Protein AF-A0A0P7YBJ6-F1 (afdb_monomer)

Secondary structure (DSSP, 8-state):
----------HHHHHHHHHHHHHHHTTT-SHHHHHHHHTTTEEEEEEEEEEEETTEEEEEEEEEEEEE-TTS-EESSHHHHHHHHHHHSEEEE--TT--HHHHHHHHHHSTTSHHHHHHHHHHHTHHHHHTTSHHHHHHHHHHT-TTPEEEEETTTTEEEEEETTTTEEEEEEE---

Nearest PDB structures (foldseek):
  3t0p-assembly1_A  TM=5.882E-01  e=3.390E+00  Agathobacter rectalis ATCC 33656
  3t0p-assembly1_B  TM=6.030E-01  e=2.797E+00  Agathobacter rectalis ATCC 33656
  3c6k-assembly1_B  TM=6.140E-01  e=4.110E+00  Homo sapiens
  4net-assembly1_A  TM=4.793E-01  e=1.569E+00  Acinetobacter baumannii
  3c6k-assembly1_A  TM=6.131E-01  e=8.328E+00  Homo sapiens

Mean predicted aligned error: 8.55 Å

Radius of gyration: 20.86 Å; Cα contacts (8 Å, |Δi|>4): 309; chains: 1; bounding box: 63×35×65 Å

Sequence (177 aa):
MAILRRMSLRPQMLAALAMLALLSACARDREPHLRTMLDDWFHIGDTLHFTSHRRCTAAMFRLSIARPHDGFTVHDTPEEAVQALRDTGVSALRMERYAPHDLTDALLLSGDGFFGKQALHAGALAGPCLDGTPARTAFFAALTRPGATLAYEAENGGVMILDPVAMRLFYVAGDVW

Solvent-accessible surface area (backbone atoms only — not comparable to full-atom values): 9483 Å² total; per-residue (Å²): 137,85,85,83,76,80,79,80,76,55,70,69,59,56,52,52,52,55,54,56,54,60,63,56,48,84,76,60,58,59,63,64,47,52,50,59,60,48,53,76,40,33,43,69,53,58,79,76,43,78,44,74,55,82,71,21,36,32,38,32,27,32,38,72,43,70,50,60,34,94,87,46,71,69,28,72,45,58,68,57,23,53,50,39,27,73,77,68,39,43,30,25,36,40,41,71,86,36,18,34,53,58,50,38,54,50,26,40,73,39,92,88,17,59,66,17,51,49,47,50,52,10,57,64,34,36,50,86,56,27,64,100,41,75,62,38,62,52,50,55,53,40,38,68,28,55,48,16,32,31,31,40,34,58,92,60,43,29,30,35,40,42,26,52,86,80,32,31,37,38,40,21,15,38,66,76,128

pLDDT: mean 86.02, std 15.28, range [37.12, 98.5]

Foldseek 3Di:
DDDDDPPPDDVVNVVVVVVVVVVVVVVPCDVVVVVVVCVVWFQFDDWPDWDDDQFKTKTKTFHPALGIDPPADEDAALAVQVVCCVVPQKGKYAHQFDFQLVSLVRCCVPDVNPLSVLLVVQVVSVCVGCPPHPVVVVVVVRRHDGGWMWMAGRQQSKIWTRDSVRRMIMIMGTRDD

Structure (mmCIF, N/CA/C/O backbone):
data_AF-A0A0P7YBJ6-F1
#
_entry.id   AF-A0A0P7YBJ6-F1
#
loop_
_atom_site.group_PDB
_atom_site.id
_atom_site.type_symbol
_atom_site.label_atom_id
_atom_site.label_alt_id
_atom_site.label_comp_id
_atom_site.label_asym_id
_atom_site.label_entity_id
_atom_site.label_seq_id
_atom_site.pdbx_PDB_ins_code
_atom_site.Cartn_x
_atom_site.Cartn_y
_atom_site.Cartn_z
_atom_site.occupancy
_atom_site.B_iso_or_equiv
_atom_site.auth_seq_id
_atom_site.auth_comp_id
_atom_site.auth_asym_id
_atom_site.auth_atom_id
_atom_site.pdbx_PDB_model_num
ATOM 1 N N . MET A 1 1 ? -40.966 -20.750 45.795 1.00 38.78 1 MET A N 1
ATOM 2 C CA . MET A 1 1 ? -41.257 -21.271 44.439 1.00 38.78 1 MET A CA 1
ATOM 3 C C . MET A 1 1 ? -41.567 -20.091 43.531 1.00 38.78 1 MET A C 1
ATOM 5 O O . MET A 1 1 ? -42.573 -19.432 43.745 1.00 38.78 1 MET A O 1
ATOM 9 N N . ALA A 1 2 ? -40.659 -19.756 42.611 1.00 40.59 2 ALA A N 1
ATOM 10 C CA . ALA A 1 2 ? -40.767 -18.586 41.738 1.00 40.59 2 ALA A CA 1
ATOM 11 C C . ALA A 1 2 ? -41.566 -18.920 40.466 1.00 40.59 2 ALA A C 1
ATOM 13 O O . ALA A 1 2 ? -41.311 -19.927 39.808 1.00 40.59 2 ALA A O 1
ATOM 14 N N . ILE A 1 3 ? -42.543 -18.073 40.142 1.00 45.47 3 ILE A N 1
ATOM 15 C CA . ILE A 1 3 ? -43.443 -18.207 38.993 1.00 45.47 3 ILE A CA 1
ATOM 16 C C . ILE A 1 3 ? -42.710 -17.707 37.739 1.00 45.47 3 ILE A C 1
ATOM 18 O O . ILE A 1 3 ? -42.533 -16.506 37.548 1.00 45.47 3 ILE A O 1
ATOM 22 N N . LEU A 1 4 ? -42.289 -18.629 36.872 1.00 48.59 4 LEU A N 1
ATOM 23 C CA . LEU A 1 4 ? -41.776 -18.323 35.534 1.00 48.59 4 LEU A CA 1
ATOM 24 C C . LEU A 1 4 ? -42.947 -17.943 34.615 1.00 48.59 4 LEU A C 1
ATOM 26 O O . LEU A 1 4 ? -43.651 -18.796 34.072 1.00 48.59 4 LEU A O 1
ATOM 30 N N . ARG A 1 5 ? -43.163 -16.636 34.451 1.00 47.81 5 ARG A N 1
ATOM 31 C CA . ARG A 1 5 ? -44.109 -16.062 33.486 1.00 47.81 5 ARG A CA 1
ATOM 32 C C . ARG A 1 5 ? -43.586 -16.344 32.071 1.00 47.81 5 ARG A C 1
ATOM 34 O O . ARG A 1 5 ? -42.611 -15.740 31.633 1.00 47.81 5 ARG A O 1
ATOM 41 N N . ARG A 1 6 ? -44.223 -17.270 31.347 1.00 55.31 6 ARG A N 1
ATOM 42 C CA . ARG A 1 6 ? -43.957 -17.497 29.919 1.00 55.31 6 ARG A CA 1
ATOM 43 C C . ARG A 1 6 ? -44.422 -16.266 29.135 1.00 55.31 6 ARG A C 1
ATOM 45 O O . ARG A 1 6 ? -45.610 -16.115 28.865 1.00 55.31 6 ARG A O 1
ATOM 52 N N . MET A 1 7 ? -43.497 -15.370 28.793 1.00 56.12 7 MET A N 1
ATOM 53 C CA . MET A 1 7 ? -43.742 -14.323 27.799 1.00 56.12 7 MET A CA 1
ATOM 54 C C . MET A 1 7 ? -43.939 -14.998 26.439 1.00 56.12 7 MET A C 1
ATOM 56 O O . MET A 1 7 ? -42.986 -15.421 25.794 1.00 56.12 7 MET A O 1
ATOM 60 N N . SER A 1 8 ? -45.198 -15.144 26.028 1.00 61.66 8 SER A N 1
ATOM 61 C CA . SER A 1 8 ? -45.563 -15.502 24.659 1.00 61.66 8 SER A CA 1
ATOM 62 C C . SER A 1 8 ? -45.170 -14.337 23.748 1.00 61.66 8 SER A C 1
ATOM 64 O O . SER A 1 8 ? -45.887 -13.340 23.652 1.00 61.66 8 SER A O 1
ATOM 66 N N . LEU A 1 9 ? -43.991 -14.426 23.124 1.00 57.28 9 LEU A N 1
ATOM 67 C CA . LEU A 1 9 ? -43.626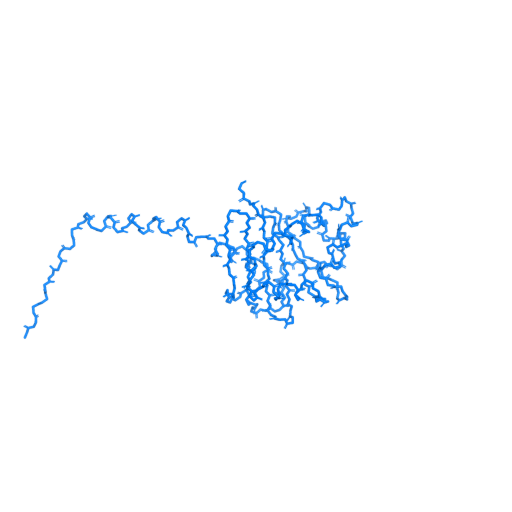 -13.525 22.036 1.00 57.28 9 LEU A CA 1
ATOM 68 C C . LEU A 1 9 ? -44.544 -13.825 20.847 1.00 57.28 9 LEU A C 1
ATOM 70 O O . LEU A 1 9 ? -44.535 -14.928 20.300 1.00 57.28 9 LEU A O 1
ATOM 74 N N . ARG A 1 10 ? -45.351 -12.837 20.454 1.00 64.44 10 ARG A N 1
ATOM 75 C CA . ARG A 1 10 ? -46.200 -12.923 19.263 1.00 64.44 10 ARG A CA 1
ATOM 76 C C . ARG A 1 10 ? -45.321 -13.114 18.014 1.00 64.44 10 ARG A C 1
ATOM 78 O O . ARG A 1 10 ? -44.316 -12.414 17.889 1.00 64.44 10 ARG A O 1
ATOM 85 N N . PRO A 1 11 ? -45.714 -13.964 17.048 1.00 60.56 11 PRO A N 1
ATOM 86 C CA . PRO A 1 11 ? -44.942 -14.214 15.822 1.00 60.56 11 PRO A CA 1
ATOM 87 C C . PRO A 1 11 ? -44.680 -12.938 14.998 1.00 60.56 11 PRO A C 1
ATOM 89 O O . PRO A 1 11 ? -43.670 -12.836 14.309 1.00 60.56 11 PRO A O 1
ATOM 92 N N . GLN A 1 12 ? -45.529 -11.918 15.149 1.00 63.28 12 GLN A N 1
ATOM 93 C CA . GLN A 1 12 ? -45.356 -10.584 14.558 1.00 63.28 12 GLN A CA 1
ATOM 94 C C . GLN A 1 12 ? -44.118 -9.838 15.093 1.00 63.28 12 GLN A C 1
ATOM 96 O O . GLN A 1 12 ? -43.472 -9.105 14.350 1.00 63.28 12 GLN A O 1
ATOM 101 N N . MET A 1 13 ? -43.753 -10.046 16.363 1.00 62.84 13 MET A N 1
ATOM 102 C CA . MET A 1 13 ? -42.569 -9.438 16.985 1.00 62.84 13 MET A CA 1
ATOM 103 C C . MET A 1 13 ? -41.272 -10.112 16.512 1.00 62.84 13 MET A C 1
ATOM 105 O O . MET A 1 13 ? -40.260 -9.442 16.333 1.00 62.84 13 MET A O 1
ATOM 109 N N . LEU A 1 14 ? -41.320 -11.424 16.255 1.00 66.62 14 LEU A N 1
ATOM 110 C CA . LEU A 1 14 ? -40.209 -12.189 15.677 1.00 66.62 14 LEU A CA 1
ATOM 111 C C . LEU A 1 14 ? -39.945 -11.798 14.216 1.00 66.62 14 LEU A C 1
ATOM 113 O O . LEU A 1 14 ? -38.791 -11.619 13.837 1.00 66.62 14 LEU A O 1
ATOM 117 N N . ALA A 1 15 ? -41.000 -11.595 13.420 1.00 70.50 15 ALA A N 1
ATOM 118 C CA . ALA A 1 15 ? -40.871 -11.136 12.036 1.00 70.50 15 ALA A CA 1
ATOM 119 C C . ALA A 1 15 ? -40.267 -9.722 11.944 1.00 70.50 15 ALA A C 1
ATOM 121 O O . ALA A 1 15 ? -39.387 -9.480 11.122 1.00 70.50 15 ALA A O 1
ATOM 122 N N . ALA A 1 16 ? -40.677 -8.806 12.830 1.00 68.25 16 ALA A N 1
ATOM 123 C CA . ALA A 1 16 ? -40.124 -7.454 12.883 1.00 68.25 16 ALA A CA 1
ATOM 124 C C . ALA A 1 16 ? -38.635 -7.439 13.281 1.00 68.25 16 ALA A C 1
ATOM 126 O O . ALA A 1 16 ? -37.847 -6.728 12.661 1.00 68.25 16 ALA A O 1
ATOM 127 N N . LEU A 1 17 ? -38.220 -8.256 14.261 1.00 68.19 17 LEU A N 1
ATOM 128 C CA . LEU A 1 17 ? -36.803 -8.376 14.633 1.00 68.19 17 LEU A CA 1
ATOM 129 C C . LEU A 1 17 ? -35.947 -8.997 13.520 1.00 68.19 17 LEU A C 1
ATOM 131 O O . LEU A 1 17 ? -34.831 -8.536 13.293 1.00 68.19 17 LEU A O 1
ATOM 135 N N . ALA A 1 18 ? -36.462 -10.006 12.812 1.00 68.62 18 ALA A N 1
ATOM 136 C CA . ALA A 1 18 ? -35.761 -10.607 11.677 1.00 68.62 18 ALA A CA 1
ATOM 137 C C . ALA A 1 18 ? -35.552 -9.593 10.537 1.00 68.62 18 ALA A C 1
ATOM 139 O O . ALA A 1 18 ? -34.483 -9.547 9.932 1.00 68.62 18 ALA A O 1
ATOM 140 N N . MET A 1 19 ? -36.540 -8.728 10.291 1.00 64.56 19 MET A N 1
ATOM 141 C CA . MET A 1 19 ? -36.456 -7.691 9.262 1.00 64.56 19 MET A CA 1
ATOM 142 C C . MET A 1 19 ? -35.506 -6.544 9.649 1.00 64.56 19 MET A C 1
ATOM 144 O O . MET A 1 19 ? -3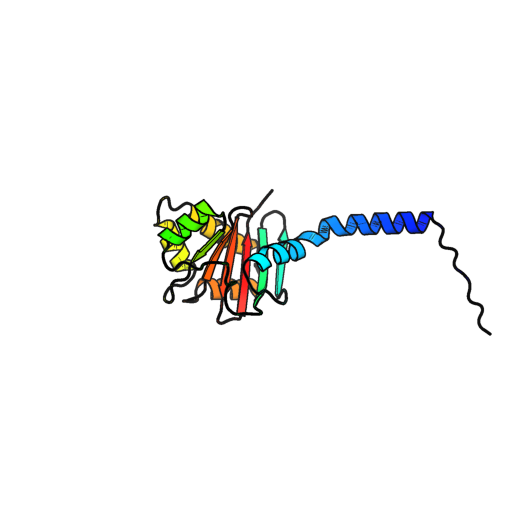4.765 -6.059 8.798 1.00 64.56 19 MET A O 1
ATOM 148 N N . LEU A 1 20 ? -35.449 -6.156 10.932 1.00 60.81 20 LEU A N 1
ATOM 149 C CA . LEU A 1 20 ? -34.444 -5.198 11.420 1.00 60.81 20 LEU A CA 1
ATOM 150 C C . LEU A 1 20 ? -33.016 -5.769 11.401 1.00 60.81 20 LEU A C 1
ATOM 152 O O . LEU A 1 20 ? -32.075 -5.023 11.133 1.00 60.81 20 LEU A O 1
ATOM 156 N N . ALA A 1 21 ? -32.839 -7.071 11.648 1.00 61.34 21 ALA A N 1
ATOM 157 C CA . ALA A 1 21 ? -31.525 -7.709 11.561 1.00 61.34 21 ALA A CA 1
ATOM 158 C C . ALA A 1 21 ? -30.966 -7.665 10.126 1.00 61.34 21 ALA A C 1
ATOM 160 O O . ALA A 1 21 ? -29.793 -7.339 9.939 1.00 61.34 21 ALA A O 1
ATOM 161 N N . LEU A 1 22 ? -31.818 -7.888 9.119 1.00 59.84 22 LEU A N 1
ATOM 162 C CA . LEU A 1 22 ? -31.448 -7.832 7.698 1.00 59.84 22 LEU A CA 1
ATOM 163 C C . LEU A 1 22 ? -31.023 -6.425 7.233 1.00 59.84 22 LEU A C 1
ATOM 165 O O . LEU A 1 22 ? -30.136 -6.306 6.396 1.00 59.84 22 LEU A O 1
ATOM 169 N N . LEU A 1 23 ? -31.586 -5.356 7.808 1.00 55.91 23 LEU A N 1
ATOM 170 C CA . LEU A 1 23 ? -31.219 -3.972 7.460 1.00 55.91 23 LEU A CA 1
ATOM 171 C C . LEU A 1 23 ? -29.855 -3.543 8.027 1.00 55.91 23 LEU A C 1
ATOM 173 O O . LEU A 1 23 ? -29.229 -2.627 7.498 1.00 55.91 23 LEU A O 1
ATOM 177 N N . SER A 1 24 ? -29.378 -4.203 9.086 1.00 51.75 24 SER A N 1
ATOM 178 C CA . SER A 1 24 ? -28.070 -3.910 9.689 1.00 51.75 24 SER A CA 1
ATOM 179 C C . SER A 1 24 ? -26.886 -4.560 8.959 1.00 51.75 24 SER A C 1
ATOM 181 O O . SER A 1 24 ? -25.746 -4.150 9.178 1.00 51.75 24 SER A O 1
ATOM 183 N N . ALA A 1 25 ? -27.146 -5.521 8.064 1.00 52.84 25 ALA A N 1
ATOM 184 C CA . ALA A 1 25 ? -26.120 -6.155 7.236 1.00 52.84 25 ALA A CA 1
ATOM 185 C C . ALA A 1 25 ? -25.601 -5.198 6.148 1.00 52.84 25 ALA A C 1
ATOM 187 O O . ALA A 1 25 ? -24.401 -4.995 6.027 1.00 52.84 25 ALA A O 1
ATOM 188 N N . CYS A 1 26 ? -26.490 -4.466 5.468 1.00 51.66 26 CYS A N 1
ATOM 189 C CA . CYS A 1 26 ? -26.119 -3.626 4.322 1.00 51.66 26 CYS A CA 1
ATOM 190 C C . CYS A 1 26 ? -25.165 -2.450 4.634 1.00 51.66 26 CYS A C 1
ATOM 192 O O . CYS A 1 26 ? -24.659 -1.821 3.708 1.00 51.66 26 CYS A O 1
ATOM 194 N N . ALA A 1 27 ? -24.916 -2.120 5.908 1.00 49.91 27 ALA A N 1
ATOM 195 C CA . ALA A 1 27 ? -23.979 -1.064 6.309 1.00 49.91 27 ALA A CA 1
ATOM 196 C C . ALA A 1 27 ? -22.693 -1.591 6.973 1.00 49.91 27 ALA A C 1
ATOM 198 O O . ALA A 1 27 ? -21.747 -0.824 7.157 1.00 49.91 27 ALA A O 1
ATOM 199 N N . ARG A 1 28 ? -22.648 -2.878 7.345 1.00 48.03 28 ARG A N 1
ATOM 200 C CA . ARG A 1 28 ? -21.550 -3.484 8.118 1.00 48.03 28 ARG A CA 1
ATOM 201 C C . ARG A 1 28 ? -20.479 -4.143 7.242 1.00 48.03 28 ARG A C 1
ATOM 203 O O . ARG A 1 28 ? -19.397 -4.447 7.735 1.00 48.03 28 ARG A O 1
ATOM 210 N N . ASP A 1 29 ? -20.735 -4.271 5.946 1.00 56.66 29 ASP A N 1
ATOM 211 C CA . ASP A 1 29 ? -19.957 -5.125 5.046 1.00 56.66 29 ASP A CA 1
ATOM 212 C C . ASP A 1 29 ? -18.768 -4.441 4.344 1.00 56.66 29 ASP A C 1
ATOM 214 O O . ASP A 1 29 ? -18.299 -4.952 3.340 1.00 56.66 29 ASP A O 1
ATOM 218 N N . ARG A 1 30 ? -18.221 -3.315 4.832 1.00 82.88 30 ARG A N 1
ATOM 219 C CA . ARG A 1 30 ? -17.038 -2.702 4.176 1.00 82.88 30 ARG A CA 1
ATOM 220 C C . ARG A 1 30 ? -15.704 -3.210 4.709 1.00 82.88 30 ARG A C 1
ATOM 222 O O . ARG A 1 30 ? -14.848 -3.610 3.931 1.00 82.88 30 ARG A O 1
ATOM 229 N N . GLU A 1 31 ? -15.526 -3.213 6.028 1.00 92.12 31 GLU A N 1
ATOM 230 C CA . GLU A 1 31 ? -14.292 -3.727 6.633 1.00 92.12 31 GLU A CA 1
ATOM 231 C C . GLU A 1 31 ? -14.183 -5.253 6.506 1.00 92.12 31 GLU A C 1
ATOM 233 O O . GLU A 1 31 ? -13.139 -5.713 6.052 1.00 92.12 31 GLU A O 1
ATOM 238 N N . PRO A 1 32 ? -15.216 -6.058 6.839 1.00 92.50 32 PRO A N 1
ATOM 239 C CA . PRO A 1 32 ? -15.114 -7.511 6.712 1.00 92.50 32 PRO A CA 1
ATOM 240 C C . PRO A 1 32 ? -14.848 -7.951 5.271 1.00 92.50 32 PRO A C 1
ATOM 242 O O . PRO A 1 32 ? -14.012 -8.819 5.054 1.00 92.50 32 PRO A O 1
ATOM 245 N N . HIS A 1 33 ? -15.497 -7.310 4.295 1.00 91.00 33 HIS A N 1
ATOM 246 C CA . HIS A 1 33 ? -15.273 -7.589 2.880 1.00 91.00 33 HIS A CA 1
ATOM 247 C C . HIS A 1 33 ? -13.846 -7.243 2.442 1.00 91.00 33 HIS A C 1
ATOM 249 O O . HIS A 1 33 ? -13.169 -8.092 1.869 1.00 91.00 33 HIS A O 1
ATOM 255 N N . LEU A 1 34 ? -13.354 -6.043 2.790 1.00 93.44 34 LEU A N 1
ATOM 256 C CA . LEU A 1 34 ? -11.972 -5.653 2.504 1.00 93.44 34 LEU A CA 1
ATOM 257 C C . LEU A 1 34 ? -10.975 -6.634 3.129 1.00 93.44 34 LEU A C 1
ATOM 259 O O . LEU A 1 34 ? -9.985 -6.993 2.505 1.00 93.44 34 LEU A O 1
ATOM 263 N N . ARG A 1 35 ? -11.234 -7.084 4.360 1.00 95.94 35 ARG A N 1
ATOM 264 C CA . ARG A 1 35 ? -10.387 -8.074 5.028 1.00 95.94 35 ARG A CA 1
ATOM 265 C C . ARG A 1 35 ? -10.364 -9.394 4.269 1.00 95.94 35 ARG A C 1
ATOM 267 O O . ARG A 1 35 ? -9.280 -9.912 4.055 1.00 95.94 35 ARG A O 1
ATOM 274 N N . THR A 1 36 ? -11.521 -9.912 3.858 1.00 94.62 36 THR A N 1
ATOM 275 C CA . THR A 1 36 ? -11.598 -11.145 3.062 1.00 94.62 36 THR A CA 1
ATOM 276 C C . THR A 1 36 ? -10.815 -11.020 1.761 1.00 94.62 36 THR A C 1
ATOM 278 O O . THR A 1 36 ? -10.035 -11.907 1.458 1.00 94.62 36 THR A O 1
ATOM 281 N N . MET A 1 37 ? -10.963 -9.906 1.043 1.00 93.94 37 MET A N 1
ATOM 282 C CA . MET A 1 37 ? -10.215 -9.650 -0.189 1.00 93.94 37 MET A CA 1
ATOM 283 C C . MET A 1 37 ? -8.698 -9.603 0.058 1.00 93.94 37 MET A C 1
ATOM 285 O O . MET A 1 37 ? -7.925 -10.242 -0.641 1.00 93.94 37 MET A O 1
ATOM 289 N N . LEU A 1 38 ? -8.247 -8.863 1.076 1.00 96.88 38 LEU A N 1
ATOM 290 C CA . LEU A 1 38 ? -6.815 -8.733 1.370 1.00 96.88 38 LEU A CA 1
ATOM 291 C C . LEU A 1 38 ? -6.177 -10.034 1.874 1.00 96.88 38 LEU A C 1
ATOM 293 O O . LEU A 1 38 ? -4.970 -10.215 1.701 1.00 96.88 38 LEU A O 1
ATOM 297 N N . ASP A 1 39 ? -6.965 -10.921 2.483 1.00 96.31 39 ASP A N 1
ATOM 298 C CA . ASP A 1 39 ? -6.513 -12.234 2.949 1.00 96.31 39 ASP A CA 1
ATOM 299 C C . ASP A 1 39 ? -6.171 -13.180 1.788 1.00 96.31 39 ASP A C 1
ATOM 301 O O . ASP A 1 39 ? -5.472 -14.158 2.000 1.00 96.31 39 ASP A O 1
ATOM 305 N N . ASP A 1 40 ? -6.548 -12.882 0.542 1.00 96.06 40 ASP A N 1
ATOM 306 C CA . ASP A 1 40 ? -6.067 -13.665 -0.605 1.00 96.06 40 ASP A CA 1
ATOM 307 C C . ASP A 1 40 ? -4.549 -13.491 -0.819 1.00 96.06 40 ASP A C 1
ATOM 309 O O . ASP A 1 40 ? -3.859 -14.400 -1.295 1.00 96.06 40 ASP A O 1
ATOM 313 N N . TRP A 1 41 ? -3.995 -12.349 -0.398 1.00 97.75 41 TRP A N 1
ATOM 314 C CA . TRP A 1 41 ? -2.623 -11.932 -0.705 1.00 97.75 41 TRP A CA 1
ATOM 315 C C . TRP A 1 41 ? -1.724 -11.755 0.518 1.00 97.75 41 TRP A C 1
ATOM 317 O O . TRP A 1 41 ? -0.499 -11.888 0.409 1.00 97.75 41 TRP A O 1
ATOM 327 N N . PHE A 1 42 ? -2.294 -11.437 1.679 1.00 98.38 42 PHE A N 1
ATOM 328 C CA . PHE A 1 42 ? -1.535 -11.038 2.858 1.00 98.38 42 PHE A CA 1
ATOM 329 C C . PHE A 1 42 ? -2.028 -11.705 4.134 1.00 98.38 42 PHE A C 1
ATOM 331 O O . PHE A 1 42 ? -3.216 -11.760 4.423 1.00 98.38 42 PHE A O 1
ATOM 338 N N . HIS A 1 43 ? -1.071 -12.055 4.989 1.00 97.94 43 HIS A N 1
ATOM 339 C CA . HIS A 1 43 ? -1.335 -12.569 6.324 1.00 97.94 43 HIS A CA 1
ATOM 340 C C . HIS A 1 43 ? -1.746 -11.429 7.279 1.00 97.94 43 HIS A C 1
ATOM 342 O O . HIS A 1 43 ? -0.900 -10.846 7.971 1.00 97.94 43 HIS A O 1
ATOM 348 N N . ILE A 1 44 ? -3.038 -11.085 7.318 1.00 97.31 44 ILE A N 1
ATOM 349 C CA . ILE A 1 44 ? -3.569 -9.994 8.150 1.00 97.31 44 ILE A CA 1
ATOM 350 C C . ILE A 1 44 ? -4.155 -10.488 9.484 1.00 97.31 44 ILE A C 1
ATOM 352 O O . ILE A 1 44 ? -4.812 -11.518 9.584 1.00 97.31 44 ILE A O 1
ATOM 356 N N . GLY A 1 45 ? -3.915 -9.719 10.542 1.00 97.31 45 GLY A N 1
ATOM 357 C CA . GLY A 1 45 ? -4.449 -9.896 11.892 1.00 97.31 45 GLY A CA 1
ATOM 358 C C . GLY A 1 45 ? -5.415 -8.768 12.253 1.00 97.31 45 GLY A C 1
ATOM 359 O O . GLY A 1 45 ? -6.269 -8.390 11.450 1.00 97.31 45 GLY A O 1
ATOM 360 N N . ASP A 1 46 ? -5.295 -8.219 13.461 1.00 97.50 46 ASP A N 1
ATOM 361 C CA . ASP A 1 46 ? -6.206 -7.188 13.975 1.00 97.50 46 ASP A CA 1
ATOM 362 C C . ASP A 1 46 ? -6.296 -5.946 13.077 1.00 97.50 46 ASP A C 1
ATOM 364 O O . ASP A 1 46 ? -5.291 -5.454 12.552 1.00 97.50 46 ASP A O 1
ATOM 368 N N . THR A 1 47 ? -7.498 -5.380 12.970 1.00 97.50 47 THR A N 1
ATOM 369 C CA . THR A 1 47 ? -7.694 -4.034 12.422 1.00 97.50 47 THR A CA 1
ATOM 370 C C . THR A 1 47 ? -7.197 -3.003 13.428 1.00 97.50 47 THR A C 1
ATOM 372 O O . THR A 1 47 ? -7.664 -2.943 14.562 1.00 97.50 47 THR A O 1
ATOM 375 N N . LEU A 1 48 ? -6.249 -2.169 13.009 1.00 97.25 48 LEU A N 1
ATOM 376 C CA . LEU A 1 48 ? -5.715 -1.069 13.812 1.00 97.25 48 LEU A CA 1
ATOM 377 C C . LEU A 1 48 ? -6.391 0.263 13.474 1.00 97.25 48 LEU A C 1
ATOM 379 O O . LEU A 1 48 ? -6.506 1.140 14.328 1.00 97.25 48 LEU A O 1
ATOM 383 N N . HIS A 1 49 ? -6.805 0.425 12.220 1.00 95.62 49 HIS A N 1
ATOM 384 C CA . HIS A 1 49 ? -7.578 1.564 11.749 1.00 95.62 49 HIS A CA 1
ATOM 385 C C . HIS A 1 49 ? -8.423 1.137 10.552 1.00 95.62 49 HIS A C 1
ATOM 387 O O . HIS A 1 49 ? -7.932 0.422 9.681 1.00 95.62 49 HIS A O 1
ATOM 393 N N . PHE A 1 50 ? -9.664 1.605 10.491 1.00 94.19 50 PHE A N 1
ATOM 394 C CA . PHE A 1 50 ? -10.507 1.472 9.315 1.00 94.19 50 PHE A CA 1
ATOM 395 C C . PHE A 1 50 ? -11.388 2.706 9.186 1.00 94.19 50 PHE A C 1
ATOM 397 O O . PHE A 1 50 ? -12.010 3.154 10.152 1.00 94.19 50 PHE A O 1
ATOM 404 N N . THR A 1 51 ? -11.452 3.237 7.976 1.00 91.38 51 THR A N 1
ATOM 405 C CA . THR A 1 51 ? -12.381 4.286 7.596 1.00 91.38 51 THR A CA 1
ATOM 406 C C . THR A 1 51 ? -12.821 4.057 6.160 1.00 91.38 51 THR A C 1
ATOM 408 O O . THR A 1 51 ? -12.040 3.645 5.301 1.00 91.38 51 THR A O 1
ATOM 411 N N . SER A 1 52 ? -14.095 4.305 5.894 1.00 88.31 52 SER A N 1
ATOM 412 C CA . SER A 1 52 ? -14.636 4.213 4.548 1.00 88.31 52 SER A CA 1
ATOM 413 C C . SER A 1 52 ? -15.816 5.153 4.410 1.00 88.31 52 SER A C 1
ATOM 415 O O . SER A 1 52 ? -16.826 5.045 5.113 1.00 88.31 52 SER A O 1
ATOM 417 N N . HIS A 1 53 ? -15.703 6.072 3.467 1.00 83.88 53 HIS A N 1
ATOM 418 C CA . HIS A 1 53 ? -16.769 6.971 3.065 1.00 83.88 53 HIS A CA 1
ATOM 419 C C . HIS A 1 53 ? -16.770 7.097 1.545 1.00 83.88 53 HIS A C 1
ATOM 421 O O . HIS A 1 53 ? -15.940 6.499 0.876 1.00 83.88 53 HIS A O 1
ATOM 427 N N . ARG A 1 54 ? -17.679 7.907 0.988 1.00 77.75 54 ARG A N 1
ATOM 428 C CA . ARG A 1 54 ? -17.867 8.004 -0.471 1.00 77.75 54 ARG A CA 1
ATOM 429 C C . ARG A 1 54 ? -16.537 8.168 -1.215 1.00 77.75 54 ARG A C 1
ATOM 431 O O . ARG A 1 54 ? -16.195 7.338 -2.026 1.00 77.75 54 ARG A O 1
ATOM 438 N N . ARG A 1 55 ? -15.728 9.146 -0.803 1.00 79.25 55 ARG A N 1
ATOM 439 C CA . ARG A 1 55 ? -14.523 9.556 -1.542 1.00 79.25 55 ARG A CA 1
ATOM 440 C C . ARG A 1 55 ? -13.232 8.779 -1.256 1.00 79.25 55 ARG A C 1
ATOM 442 O O . ARG A 1 55 ? -12.236 9.060 -1.913 1.00 79.25 55 ARG A O 1
ATOM 449 N N . CYS A 1 56 ? -13.199 7.913 -0.243 1.00 87.12 56 CYS A N 1
ATOM 450 C CA . CYS A 1 56 ? -12.016 7.100 0.044 1.00 87.12 56 CYS A CA 1
ATOM 451 C C . CYS A 1 56 ? -12.326 5.971 1.026 1.00 87.12 56 CYS A C 1
ATOM 453 O O . CYS A 1 56 ? -13.221 6.067 1.875 1.00 87.12 56 CYS A O 1
ATOM 455 N N . THR A 1 57 ? -11.511 4.929 0.935 1.00 90.94 57 THR A N 1
ATOM 456 C CA . THR A 1 57 ? -11.387 3.880 1.941 1.00 90.94 57 THR A CA 1
ATOM 457 C C . THR A 1 57 ? -9.927 3.790 2.352 1.00 90.94 57 THR A C 1
ATOM 459 O O . THR A 1 57 ? -9.049 3.755 1.493 1.00 90.94 57 THR A O 1
ATOM 462 N N . ALA A 1 58 ? -9.662 3.747 3.656 1.00 93.06 58 ALA A N 1
ATOM 463 C CA . ALA A 1 58 ? -8.332 3.473 4.173 1.00 93.06 58 ALA A CA 1
ATOM 464 C C . ALA A 1 58 ? -8.393 2.505 5.348 1.00 93.06 58 ALA A C 1
ATOM 466 O O . ALA A 1 58 ? -9.251 2.606 6.228 1.00 93.06 58 ALA A O 1
ATOM 467 N N . ALA A 1 59 ? -7.441 1.585 5.376 1.00 95.12 59 ALA A N 1
ATOM 468 C CA . ALA A 1 59 ? -7.318 0.608 6.433 1.00 95.12 59 ALA A CA 1
ATOM 469 C C . ALA A 1 59 ? -5.854 0.403 6.818 1.00 95.12 59 ALA A C 1
ATOM 471 O O . ALA A 1 59 ? -4.942 0.534 6.002 1.00 95.12 59 ALA A O 1
ATOM 472 N N . MET A 1 60 ? -5.644 0.073 8.085 1.00 97.38 60 MET A N 1
ATOM 473 C CA . MET A 1 60 ? -4.364 -0.341 8.632 1.00 97.38 60 MET A CA 1
ATOM 474 C C . MET A 1 60 ? -4.597 -1.598 9.457 1.00 97.38 60 MET A C 1
ATOM 476 O O . MET A 1 60 ? -5.351 -1.576 10.432 1.00 97.38 60 MET A O 1
ATOM 480 N N . PHE A 1 61 ? -3.912 -2.672 9.096 1.00 98.38 61 PHE A N 1
ATOM 481 C CA . PHE A 1 61 ? -3.984 -3.960 9.770 1.00 98.38 61 PHE A CA 1
ATOM 482 C C . PHE A 1 61 ? -2.637 -4.298 10.396 1.00 98.38 61 PHE A C 1
ATOM 484 O O . PHE A 1 61 ? -1.582 -3.930 9.877 1.00 98.38 61 PHE A O 1
ATOM 491 N N . ARG A 1 62 ? -2.664 -5.025 11.511 1.00 98.44 62 ARG A N 1
ATOM 492 C CA . ARG A 1 62 ? -1.490 -5.744 12.005 1.00 98.44 62 ARG A CA 1
ATOM 493 C C . ARG A 1 62 ? -1.236 -6.929 11.078 1.00 98.44 62 ARG A C 1
ATOM 495 O O . ARG A 1 62 ? -2.178 -7.632 10.739 1.00 98.44 62 ARG A O 1
ATOM 502 N N . LEU A 1 63 ? 0.011 -7.184 10.708 1.00 98.50 63 LEU A N 1
ATOM 503 C CA . LEU A 1 63 ? 0.388 -8.419 10.019 1.00 98.50 63 LEU A CA 1
ATOM 504 C C . LEU A 1 63 ? 0.532 -9.558 11.030 1.00 98.50 63 LEU A C 1
ATOM 506 O O . LEU A 1 63 ? 1.106 -9.362 12.103 1.00 98.50 63 LEU A O 1
ATOM 510 N N . SER A 1 64 ? 0.059 -10.751 10.682 1.00 97.94 64 SER A N 1
ATOM 511 C CA . SER A 1 64 ? 0.415 -11.977 11.407 1.00 97.94 64 SER A CA 1
ATOM 512 C C . SER A 1 64 ? 1.745 -12.548 10.905 1.00 97.94 64 SER A C 1
ATOM 514 O O . SER A 1 64 ? 2.505 -13.100 11.699 1.00 97.94 64 SER A O 1
ATOM 516 N N . ILE A 1 65 ? 2.083 -12.332 9.627 1.00 97.56 65 ILE A N 1
ATOM 517 C CA . ILE A 1 65 ? 3.386 -12.668 9.039 1.00 97.56 65 ILE A CA 1
ATOM 518 C C . ILE A 1 65 ? 3.875 -11.498 8.173 1.00 97.56 65 ILE A C 1
ATOM 520 O O . ILE A 1 65 ? 3.122 -10.936 7.385 1.00 97.56 65 ILE A O 1
ATOM 524 N N . ALA A 1 66 ? 5.153 -11.134 8.307 1.00 96.69 66 ALA A N 1
ATOM 525 C CA . ALA A 1 66 ? 5.791 -9.983 7.655 1.00 96.69 66 ALA A CA 1
ATOM 526 C C . ALA A 1 66 ? 6.072 -10.165 6.145 1.00 96.69 66 ALA A C 1
ATOM 528 O O . ALA A 1 66 ? 7.089 -9.690 5.640 1.00 96.69 66 ALA A O 1
ATOM 529 N N . ARG A 1 67 ? 5.233 -10.914 5.426 1.00 96.31 67 ARG A N 1
ATOM 530 C CA . ARG A 1 67 ? 5.411 -11.223 4.002 1.00 96.31 67 ARG A CA 1
ATOM 531 C C . ARG A 1 67 ? 4.066 -11.531 3.336 1.00 96.31 67 ARG A C 1
ATOM 533 O O . ARG A 1 67 ? 3.144 -11.939 4.043 1.00 96.31 67 ARG A O 1
ATOM 540 N N . PRO A 1 68 ? 3.955 -11.372 2.011 1.00 97.31 68 PRO A N 1
ATOM 541 C CA . PRO A 1 68 ? 2.810 -11.876 1.259 1.00 97.31 68 PRO A CA 1
ATOM 542 C C . PRO A 1 68 ? 2.678 -13.401 1.324 1.00 97.31 68 PRO A C 1
ATOM 544 O O . PRO A 1 68 ? 3.628 -14.105 1.689 1.00 97.31 68 PRO A O 1
ATOM 547 N N . HIS A 1 69 ? 1.501 -13.892 0.947 1.00 98.00 69 HIS A N 1
ATOM 548 C CA . HIS A 1 69 ? 1.228 -15.314 0.755 1.00 98.00 69 HIS A CA 1
ATOM 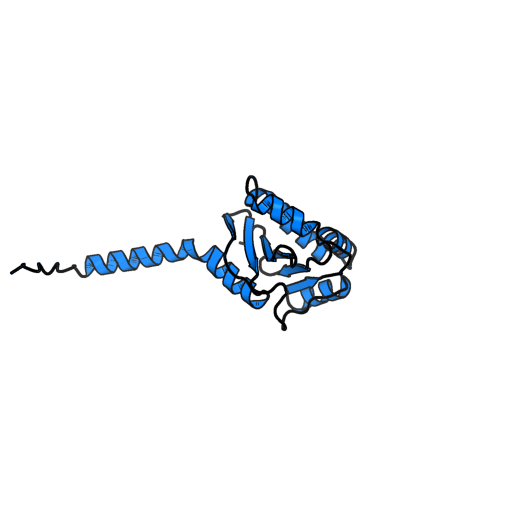549 C C . HIS A 1 69 ? 2.184 -15.927 -0.276 1.00 98.00 69 HIS A C 1
ATOM 551 O O . HIS A 1 69 ? 2.584 -15.261 -1.227 1.00 98.00 69 HIS A O 1
ATOM 557 N N . ASP A 1 70 ? 2.519 -17.213 -0.125 1.00 94.19 70 ASP A N 1
ATOM 558 C CA . ASP A 1 70 ? 3.449 -17.908 -1.037 1.00 94.19 70 ASP A CA 1
ATOM 559 C C . ASP A 1 70 ? 2.962 -17.912 -2.502 1.00 94.19 70 ASP A C 1
ATOM 561 O O . ASP A 1 70 ? 3.773 -17.978 -3.421 1.00 94.19 70 ASP A O 1
ATOM 565 N N . GLY A 1 71 ? 1.646 -17.814 -2.723 1.00 92.44 71 GLY A N 1
ATOM 566 C CA . GLY A 1 71 ? 1.036 -17.713 -4.053 1.00 92.44 71 GLY A CA 1
ATOM 567 C C . GLY A 1 71 ? 1.003 -16.301 -4.647 1.00 92.44 71 GLY A C 1
ATOM 568 O O . GLY A 1 71 ? 0.611 -16.157 -5.801 1.00 92.44 71 GLY A O 1
ATOM 569 N N . PHE A 1 72 ? 1.400 -15.269 -3.893 1.00 96.69 72 PHE A N 1
ATOM 570 C CA . PHE A 1 72 ? 1.425 -13.890 -4.370 1.00 96.69 72 PHE A CA 1
ATOM 571 C C . PHE A 1 72 ? 2.861 -13.440 -4.646 1.00 96.69 72 PHE A C 1
ATOM 573 O O . PHE A 1 72 ? 3.618 -13.078 -3.742 1.00 96.69 72 PHE A O 1
ATOM 580 N N . THR A 1 73 ? 3.246 -13.495 -5.920 1.00 97.31 73 THR A N 1
ATOM 581 C CA . THR A 1 73 ? 4.593 -13.143 -6.370 1.00 97.31 73 THR A CA 1
ATOM 582 C C . THR A 1 73 ? 4.902 -11.670 -6.111 1.00 97.31 73 THR A C 1
ATOM 584 O O . THR A 1 73 ? 4.130 -10.782 -6.465 1.00 97.31 73 THR A O 1
ATOM 587 N N . VAL A 1 74 ? 6.069 -11.420 -5.513 1.00 97.75 74 VAL A N 1
ATOM 588 C CA . VAL A 1 74 ? 6.633 -10.078 -5.352 1.00 97.75 74 VAL A CA 1
ATOM 589 C C . VAL A 1 74 ? 7.759 -9.912 -6.358 1.00 97.75 74 VAL A C 1
ATOM 591 O O . VAL A 1 74 ? 8.764 -10.616 -6.273 1.00 97.75 74 VAL A O 1
ATOM 594 N N . HIS A 1 75 ? 7.580 -8.982 -7.284 1.00 97.19 75 HIS A N 1
ATOM 595 C CA . HIS A 1 75 ? 8.542 -8.662 -8.330 1.00 97.19 75 HIS A CA 1
ATOM 596 C C . HIS A 1 75 ? 9.648 -7.747 -7.803 1.00 97.19 75 HIS A C 1
ATOM 598 O O . HIS A 1 75 ? 9.436 -6.988 -6.851 1.00 97.19 75 HIS A O 1
ATOM 604 N N . ASP A 1 76 ? 10.817 -7.802 -8.436 1.00 96.81 76 ASP A N 1
ATOM 605 C CA . ASP A 1 76 ? 11.974 -6.953 -8.133 1.00 96.81 76 ASP A CA 1
ATOM 606 C C . ASP A 1 76 ? 12.290 -5.944 -9.251 1.00 96.81 76 ASP A C 1
ATOM 608 O O . ASP A 1 76 ? 13.222 -5.148 -9.121 1.00 96.81 76 ASP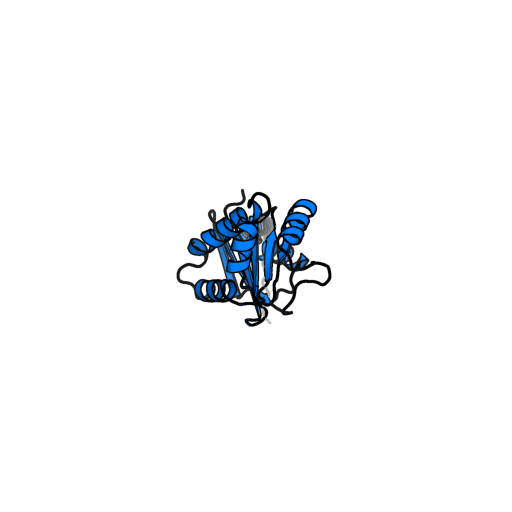 A O 1
ATOM 612 N N . THR A 1 77 ? 11.475 -5.916 -10.311 1.00 95.00 77 THR A N 1
ATOM 613 C CA . THR A 1 77 ? 11.554 -4.925 -11.388 1.00 95.00 77 THR A CA 1
ATOM 614 C C . THR A 1 77 ? 10.192 -4.277 -11.671 1.00 95.00 77 THR A C 1
ATOM 616 O O . THR A 1 77 ? 9.150 -4.941 -11.592 1.00 95.00 77 THR A O 1
ATOM 619 N N . PRO A 1 78 ? 10.163 -2.974 -12.007 1.00 93.81 78 PRO A N 1
ATOM 620 C CA . PRO A 1 78 ? 8.942 -2.295 -12.432 1.00 93.81 78 PRO A CA 1
ATOM 621 C C . PRO A 1 78 ? 8.275 -2.941 -13.652 1.00 93.81 78 PRO A C 1
ATOM 623 O O . PRO A 1 78 ? 7.050 -3.018 -13.706 1.00 93.81 78 PRO A O 1
ATOM 626 N N . GLU A 1 79 ? 9.057 -3.415 -14.621 1.00 93.31 79 GLU A N 1
ATOM 627 C CA . GLU A 1 79 ? 8.563 -4.003 -15.865 1.00 93.31 79 GLU A CA 1
ATOM 628 C C . GLU A 1 79 ? 7.757 -5.277 -15.606 1.00 93.31 79 GLU A C 1
ATOM 630 O O . GLU A 1 79 ? 6.637 -5.410 -16.105 1.00 93.31 79 GLU A O 1
ATOM 635 N N . GLU A 1 80 ? 8.286 -6.186 -14.784 1.00 94.75 80 GLU A N 1
ATOM 636 C CA . GLU A 1 80 ? 7.572 -7.401 -14.396 1.00 94.75 80 GLU A CA 1
ATOM 637 C C . GLU A 1 80 ? 6.333 -7.084 -13.562 1.00 94.75 80 GLU A C 1
ATOM 639 O O . GLU A 1 80 ? 5.275 -7.662 -13.799 1.00 94.75 80 GLU A O 1
ATOM 644 N N . ALA A 1 81 ? 6.428 -6.125 -12.635 1.00 94.06 81 ALA A N 1
ATOM 645 C CA . ALA A 1 81 ? 5.286 -5.716 -11.825 1.00 94.06 81 ALA A CA 1
ATOM 646 C C . ALA A 1 81 ? 4.152 -5.130 -12.685 1.00 94.06 81 ALA A C 1
ATOM 648 O O . ALA A 1 81 ? 2.980 -5.445 -12.458 1.00 94.06 81 ALA A O 1
ATOM 649 N N . VAL A 1 82 ? 4.483 -4.305 -13.685 1.00 92.94 82 VAL A N 1
ATOM 650 C CA . VAL A 1 82 ? 3.516 -3.760 -14.651 1.00 92.94 82 VAL A CA 1
ATOM 651 C C . VAL A 1 82 ? 2.903 -4.873 -15.492 1.00 92.94 82 VAL A C 1
ATOM 653 O O . VAL A 1 82 ? 1.693 -4.858 -15.719 1.00 92.94 82 VAL A O 1
ATOM 656 N N . GLN A 1 83 ? 3.709 -5.827 -15.957 1.00 93.12 83 GLN A N 1
ATOM 657 C CA . GLN A 1 83 ? 3.213 -6.945 -16.753 1.00 93.12 83 GLN A CA 1
ATOM 658 C C . GLN A 1 83 ? 2.261 -7.829 -15.938 1.00 93.12 83 GLN A C 1
ATOM 660 O O . GLN A 1 83 ? 1.141 -8.074 -16.375 1.00 93.12 83 GLN A O 1
ATOM 665 N N . ALA A 1 84 ? 2.648 -8.207 -14.717 1.00 94.19 84 ALA A N 1
ATOM 666 C CA . ALA A 1 84 ? 1.806 -8.988 -13.817 1.00 94.19 84 ALA A CA 1
ATOM 667 C C . ALA A 1 84 ? 0.468 -8.294 -13.539 1.00 94.19 84 ALA A C 1
ATOM 669 O O . ALA A 1 84 ? -0.580 -8.925 -13.635 1.00 94.19 84 ALA A O 1
ATOM 670 N N . LEU A 1 85 ? 0.478 -6.976 -13.300 1.00 91.88 85 LEU A N 1
ATOM 671 C CA . LEU A 1 85 ? -0.755 -6.218 -13.096 1.00 91.88 85 LEU A CA 1
ATOM 672 C C . LEU A 1 85 ? -1.687 -6.279 -14.316 1.00 91.88 85 LEU A C 1
ATOM 674 O O . LEU A 1 85 ? -2.901 -6.364 -14.151 1.00 91.88 85 LEU A O 1
ATOM 678 N N . ARG A 1 86 ? -1.138 -6.223 -15.536 1.00 91.44 86 ARG A N 1
ATOM 679 C CA . ARG A 1 86 ? -1.932 -6.337 -16.772 1.00 91.44 86 ARG A CA 1
ATOM 680 C C . ARG A 1 86 ? -2.530 -7.729 -16.944 1.00 91.44 86 ARG A C 1
ATOM 682 O O . ARG A 1 86 ? -3.643 -7.834 -17.453 1.00 91.44 86 ARG A O 1
ATOM 689 N N . ASP A 1 87 ? -1.804 -8.759 -16.527 1.00 94.38 87 ASP A N 1
ATOM 690 C CA . ASP A 1 87 ? -2.199 -10.151 -16.729 1.00 94.38 87 ASP A CA 1
ATOM 691 C C . ASP A 1 87 ? -3.212 -10.635 -15.686 1.00 94.38 87 ASP A C 1
ATOM 693 O O . ASP A 1 87 ? -4.098 -11.426 -16.011 1.00 94.38 87 ASP A O 1
ATOM 697 N N . THR A 1 88 ? -3.102 -10.169 -14.439 1.00 94.50 88 THR A N 1
ATOM 698 C CA . THR A 1 88 ? -3.876 -10.709 -13.307 1.00 94.50 88 THR A CA 1
ATOM 699 C C . THR A 1 88 ? -4.767 -9.682 -12.611 1.00 94.50 88 THR A C 1
ATOM 701 O O . THR A 1 88 ? -5.617 -10.068 -11.814 1.00 94.50 88 THR A O 1
ATOM 704 N N . GLY A 1 89 ? -4.576 -8.385 -12.866 1.00 92.81 89 GLY A N 1
ATOM 705 C CA . GLY A 1 89 ? -5.254 -7.312 -12.135 1.00 92.81 89 GLY A CA 1
ATOM 706 C C . GLY A 1 89 ? -4.666 -7.014 -10.751 1.00 92.81 89 GLY A C 1
ATOM 707 O O . GLY A 1 89 ? -5.107 -6.065 -10.109 1.00 92.81 89 GLY A O 1
ATOM 708 N N . VAL A 1 90 ? -3.635 -7.742 -10.302 1.00 94.50 90 VAL A N 1
ATOM 709 C CA . VAL A 1 90 ? -2.964 -7.504 -9.016 1.00 94.50 90 VAL A CA 1
ATOM 710 C C . VAL A 1 90 ? -1.456 -7.730 -9.119 1.00 94.50 90 VAL A C 1
ATOM 712 O O . VAL A 1 90 ? -0.987 -8.665 -9.760 1.00 94.50 90 VAL A O 1
ATOM 715 N N . SER A 1 91 ? -0.661 -6.872 -8.484 1.00 95.12 91 SER A N 1
ATOM 716 C CA . SER A 1 91 ? 0.800 -6.974 -8.536 1.00 95.12 91 SER A CA 1
ATOM 717 C C . SER A 1 91 ? 1.461 -6.422 -7.282 1.00 95.12 91 SER A C 1
ATOM 719 O O . SER A 1 91 ? 0.938 -5.502 -6.651 1.00 95.12 91 SER A O 1
ATOM 721 N N . ALA A 1 92 ? 2.622 -6.973 -6.934 1.00 96.56 92 ALA A N 1
ATOM 722 C CA . ALA A 1 92 ? 3.477 -6.505 -5.854 1.00 96.56 92 ALA A CA 1
ATOM 723 C C . ALA A 1 92 ? 4.905 -6.280 -6.356 1.00 96.56 92 ALA A C 1
ATOM 725 O O . ALA A 1 92 ? 5.462 -7.100 -7.080 1.00 96.56 92 ALA A O 1
ATOM 726 N N . LEU A 1 93 ? 5.516 -5.186 -5.915 1.00 96.81 93 LEU A N 1
ATOM 727 C CA . LEU A 1 93 ? 6.882 -4.783 -6.217 1.00 96.81 93 LEU A CA 1
ATOM 728 C C . LEU A 1 93 ? 7.626 -4.508 -4.912 1.00 96.81 93 LEU A C 1
ATOM 730 O O . LEU A 1 93 ? 7.156 -3.770 -4.039 1.00 96.81 93 LEU A O 1
ATOM 734 N N . ARG A 1 94 ? 8.821 -5.078 -4.790 1.00 97.69 94 ARG A N 1
ATOM 735 C CA . ARG A 1 94 ? 9.762 -4.764 -3.719 1.00 97.69 94 ARG A CA 1
ATOM 736 C C . ARG A 1 94 ? 11.178 -4.807 -4.259 1.00 97.69 94 ARG A C 1
ATOM 738 O O . ARG A 1 94 ? 11.648 -5.840 -4.717 1.00 97.69 94 ARG A O 1
ATOM 745 N N . MET A 1 95 ? 11.888 -3.704 -4.076 1.00 96.81 95 MET A N 1
ATOM 746 C CA . MET A 1 95 ? 13.322 -3.629 -4.317 1.00 96.81 95 MET A CA 1
ATOM 747 C C . MET A 1 95 ? 13.990 -3.252 -2.996 1.00 96.81 95 MET A C 1
ATOM 749 O O . MET A 1 95 ? 13.677 -2.213 -2.426 1.00 96.81 95 MET A O 1
ATOM 753 N N . GLU A 1 96 ? 14.904 -4.088 -2.499 1.00 92.50 96 GLU A N 1
ATOM 754 C CA . GLU A 1 96 ? 15.394 -4.052 -1.106 1.00 92.50 96 GLU A CA 1
ATOM 755 C C . GLU A 1 96 ? 15.898 -2.673 -0.637 1.00 92.50 96 GLU A C 1
ATOM 757 O O . GLU A 1 96 ? 15.759 -2.304 0.527 1.00 92.50 96 GLU A O 1
ATOM 762 N N . ARG A 1 97 ? 16.473 -1.883 -1.552 1.00 95.06 97 ARG A N 1
ATOM 763 C CA . ARG A 1 97 ? 17.051 -0.560 -1.253 1.00 95.06 97 ARG A CA 1
ATOM 764 C C . ARG A 1 97 ? 16.113 0.620 -1.509 1.00 95.06 97 ARG A C 1
ATOM 766 O O . ARG A 1 97 ? 16.514 1.748 -1.248 1.00 95.06 97 ARG A O 1
ATOM 773 N N . TYR A 1 98 ? 14.914 0.371 -2.020 1.00 97.25 98 TYR A N 1
ATOM 774 C CA . TYR A 1 98 ? 13.963 1.399 -2.430 1.00 97.25 98 TYR A CA 1
ATOM 775 C C . TYR A 1 98 ? 12.751 1.384 -1.511 1.00 97.25 98 TYR A C 1
ATOM 777 O O . TYR A 1 98 ? 12.316 0.327 -1.042 1.00 97.25 98 TYR A O 1
ATOM 785 N N . ALA A 1 99 ? 12.218 2.566 -1.236 1.00 97.25 99 ALA A N 1
ATOM 786 C CA . ALA A 1 99 ? 10.978 2.722 -0.506 1.00 97.25 99 ALA A CA 1
ATOM 787 C C . ALA A 1 99 ? 9.777 2.775 -1.473 1.00 97.25 99 ALA A C 1
ATOM 789 O O . ALA A 1 99 ? 9.944 3.094 -2.650 1.00 97.25 99 ALA A O 1
ATOM 790 N N . PRO A 1 100 ? 8.544 2.509 -1.004 1.00 95.94 100 PRO A N 1
ATOM 791 C CA . PRO A 1 100 ? 7.353 2.514 -1.856 1.00 95.94 100 PRO A CA 1
ATOM 792 C C . PRO A 1 100 ? 7.128 3.793 -2.680 1.00 95.94 100 PRO A C 1
ATOM 794 O O . PRO A 1 100 ? 6.598 3.714 -3.788 1.00 95.94 100 PRO A O 1
ATOM 797 N N . HIS A 1 101 ? 7.536 4.966 -2.183 1.00 94.06 101 HIS A N 1
ATOM 798 C CA . HIS A 1 101 ? 7.478 6.194 -2.984 1.00 94.06 101 HIS A CA 1
ATOM 799 C C . HIS A 1 101 ? 8.477 6.178 -4.156 1.00 94.06 101 HIS A C 1
ATOM 801 O O . HIS A 1 101 ? 8.073 6.483 -5.274 1.00 94.06 101 HIS A O 1
ATOM 807 N N . ASP A 1 102 ? 9.714 5.710 -3.950 1.00 96.00 102 ASP A N 1
ATOM 808 C CA . ASP A 1 102 ? 10.693 5.536 -5.036 1.00 96.00 102 ASP A CA 1
ATOM 809 C C . ASP A 1 102 ? 10.198 4.520 -6.081 1.00 96.00 102 ASP A C 1
ATOM 811 O O . ASP A 1 102 ? 10.392 4.691 -7.284 1.00 96.00 102 ASP A O 1
ATOM 815 N N . LEU A 1 103 ? 9.533 3.451 -5.625 1.00 94.94 103 LEU A N 1
ATOM 816 C CA . LEU A 1 103 ? 8.937 2.440 -6.504 1.00 94.94 103 LEU A CA 1
ATOM 817 C C . LEU A 1 103 ? 7.801 3.032 -7.343 1.00 94.94 103 LEU A C 1
ATOM 819 O O . LEU A 1 103 ? 7.692 2.733 -8.529 1.00 94.94 103 LEU A O 1
ATOM 823 N N . THR A 1 104 ? 6.978 3.899 -6.751 1.00 93.31 104 THR A N 1
ATOM 824 C CA . THR A 1 104 ? 5.922 4.617 -7.482 1.00 93.31 104 THR A CA 1
ATOM 825 C C . THR A 1 104 ? 6.524 5.495 -8.581 1.00 93.31 104 THR A C 1
ATOM 827 O O . THR A 1 104 ? 6.032 5.477 -9.710 1.00 93.31 104 THR A O 1
ATOM 830 N N . ASP A 1 105 ? 7.626 6.191 -8.289 1.00 92.81 105 ASP A N 1
ATOM 831 C CA . ASP A 1 105 ? 8.357 6.997 -9.272 1.00 92.81 105 ASP A CA 1
ATOM 832 C C . ASP A 1 105 ? 8.941 6.135 -10.402 1.00 92.81 105 ASP A C 1
ATOM 834 O O . ASP A 1 105 ? 8.798 6.469 -11.579 1.00 92.81 105 ASP A O 1
ATOM 838 N N . ALA A 1 106 ? 9.523 4.978 -10.080 1.00 92.88 106 ALA A N 1
ATOM 839 C CA . ALA A 1 106 ? 10.005 4.036 -11.090 1.00 92.88 106 ALA A CA 1
ATOM 840 C C . ALA A 1 106 ? 8.868 3.535 -12.003 1.00 92.88 106 ALA A C 1
ATOM 842 O O . ALA A 1 106 ? 9.024 3.468 -13.224 1.00 92.88 106 ALA A O 1
ATOM 843 N N . LEU A 1 107 ? 7.693 3.249 -11.435 1.00 92.12 107 LEU A N 1
ATOM 844 C CA . LEU A 1 107 ? 6.508 2.812 -12.181 1.00 92.12 107 LEU A CA 1
ATOM 845 C C . LEU A 1 107 ? 5.897 3.922 -13.045 1.00 92.12 107 LEU A C 1
ATOM 847 O O . LEU A 1 107 ? 5.296 3.624 -14.076 1.00 92.12 107 LEU A O 1
ATOM 851 N N . LEU A 1 108 ? 6.051 5.194 -12.666 1.00 91.44 108 LEU A N 1
ATOM 852 C CA . LEU A 1 108 ? 5.665 6.337 -13.504 1.00 91.44 108 LEU A CA 1
ATOM 853 C C . LEU A 1 108 ? 6.534 6.448 -14.761 1.00 91.44 108 LEU A C 1
ATOM 855 O O . LEU A 1 108 ? 6.044 6.879 -15.805 1.00 91.44 108 LEU A O 1
ATOM 859 N N . LEU A 1 109 ? 7.805 6.059 -14.659 1.00 90.25 109 LEU A N 1
ATOM 860 C CA . LEU A 1 109 ? 8.774 6.086 -15.757 1.00 90.25 109 LEU A CA 1
ATOM 861 C C . LEU A 1 109 ? 8.760 4.809 -16.611 1.00 90.25 109 LEU A C 1
ATOM 863 O O . LEU A 1 109 ? 9.414 4.761 -17.651 1.00 90.25 109 LEU A O 1
ATOM 867 N N . SER A 1 110 ? 8.017 3.787 -16.187 1.00 86.00 110 SER A N 1
ATOM 868 C CA . SER A 1 110 ? 7.951 2.483 -16.849 1.00 86.00 110 SER A CA 1
ATOM 869 C C . SER A 1 110 ? 6.760 2.395 -17.805 1.00 86.00 110 SER A C 1
ATOM 871 O O . SER A 1 110 ? 5.629 2.733 -17.448 1.00 86.00 110 SER A O 1
ATOM 873 N N . GLY A 1 111 ? 6.987 1.895 -19.023 1.00 80.88 111 GLY A N 1
ATOM 874 C CA . GLY A 1 111 ? 5.933 1.720 -20.028 1.00 80.88 111 GLY A CA 1
ATOM 875 C C . GLY A 1 111 ? 5.194 3.025 -20.361 1.00 80.88 111 GLY A C 1
ATOM 876 O O . GLY A 1 111 ? 5.803 4.002 -20.786 1.00 80.88 111 GLY A O 1
ATOM 877 N N . ASP A 1 112 ? 3.870 3.038 -20.183 1.00 85.56 112 ASP A N 1
A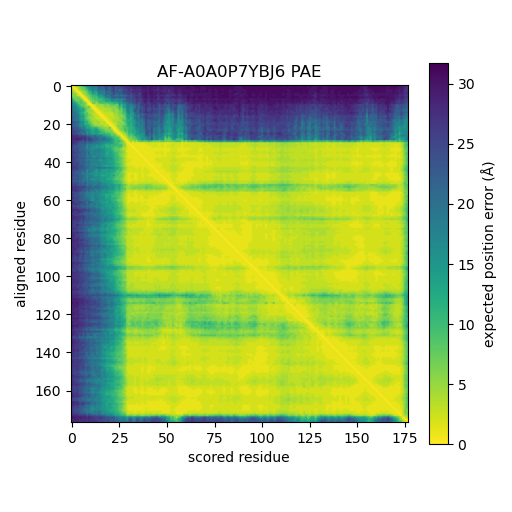TOM 878 C CA . ASP A 1 112 ? 2.999 4.216 -20.362 1.00 85.56 112 ASP A CA 1
ATOM 879 C C . ASP A 1 112 ? 2.783 5.027 -19.059 1.00 85.56 112 ASP A C 1
ATOM 881 O O . ASP A 1 112 ? 1.999 5.992 -19.019 1.00 85.56 112 ASP A O 1
ATOM 885 N N . GLY A 1 113 ? 3.434 4.609 -17.968 1.00 85.56 113 GLY A N 1
ATOM 886 C CA . GLY A 1 113 ? 3.304 5.181 -16.631 1.00 85.56 113 GLY A CA 1
ATOM 887 C C . GLY A 1 113 ? 1.897 5.079 -16.035 1.00 85.56 113 GLY A C 1
ATOM 888 O O . GLY A 1 113 ? 1.614 5.737 -15.034 1.00 85.56 113 GLY A O 1
ATOM 889 N N . PHE A 1 114 ? 0.971 4.330 -16.652 1.00 81.00 114 PHE A N 1
ATOM 890 C CA . PHE A 1 114 ? -0.417 4.227 -16.194 1.00 81.00 114 PHE A CA 1
ATOM 891 C C . PHE A 1 114 ? -0.481 3.708 -14.761 1.00 81.00 114 PHE A C 1
ATOM 893 O O . PHE A 1 114 ? -1.124 4.323 -13.913 1.00 81.00 114 PHE A O 1
ATOM 900 N N . PHE A 1 115 ? 0.260 2.642 -14.469 1.00 77.88 115 PHE A N 1
ATOM 901 C CA . PHE A 1 115 ? 0.260 2.043 -13.144 1.00 77.88 115 PHE A CA 1
ATOM 902 C C . PHE A 1 115 ? 0.803 3.000 -12.067 1.00 77.88 115 PHE A C 1
ATOM 904 O O . PHE A 1 115 ? 0.139 3.217 -11.054 1.00 77.88 115 PHE A O 1
ATOM 911 N N . GLY A 1 116 ? 1.937 3.664 -12.315 1.00 85.44 116 GLY A N 1
ATOM 912 C CA . GLY A 1 116 ? 2.464 4.675 -11.394 1.00 85.44 116 GLY A CA 1
ATOM 913 C C . GLY A 1 116 ? 1.467 5.810 -11.121 1.00 85.44 116 GLY A C 1
ATOM 914 O O . GLY A 1 116 ? 1.303 6.225 -9.975 1.00 85.44 116 GLY A O 1
ATOM 915 N N . LYS A 1 117 ? 0.723 6.267 -12.144 1.00 87.62 117 LYS A N 1
ATOM 916 C CA . LYS A 1 117 ? -0.328 7.292 -11.982 1.00 87.62 117 LYS A CA 1
ATOM 917 C C . LYS A 1 117 ? -1.472 6.798 -11.099 1.00 87.62 117 LYS A C 1
ATOM 919 O O . LYS A 1 117 ? -1.936 7.548 -10.244 1.00 87.62 117 LYS A O 1
ATOM 924 N N . GLN A 1 118 ? -1.904 5.551 -11.280 1.00 80.50 118 GLN A N 1
ATOM 925 C CA . GLN A 1 118 ? -2.957 4.945 -10.464 1.00 80.50 118 GLN A CA 1
ATOM 926 C C . GLN A 1 118 ? -2.523 4.793 -9.003 1.00 80.50 118 GLN A C 1
ATOM 928 O O . GLN A 1 118 ? -3.268 5.176 -8.100 1.00 80.50 118 GLN A O 1
ATOM 933 N N . ALA A 1 119 ? -1.301 4.305 -8.771 1.00 80.06 119 ALA A N 1
ATOM 934 C CA . ALA A 1 119 ? -0.749 4.167 -7.431 1.00 80.06 119 ALA A CA 1
ATOM 935 C C . ALA A 1 119 ? -0.616 5.531 -6.730 1.00 80.06 119 ALA A C 1
ATOM 937 O O . ALA A 1 119 ? -1.035 5.696 -5.583 1.00 80.06 119 ALA A O 1
ATOM 938 N N . LEU A 1 120 ? -0.117 6.543 -7.448 1.00 85.94 120 LEU A N 1
ATOM 939 C CA . LEU A 1 120 ? -0.023 7.910 -6.943 1.00 85.94 120 LEU A CA 1
ATOM 940 C C . LEU A 1 120 ? -1.403 8.498 -6.621 1.00 85.94 120 LEU A C 1
ATOM 942 O O . LEU A 1 120 ? -1.578 9.116 -5.572 1.00 85.94 120 LEU A O 1
ATOM 946 N N . HIS A 1 121 ? -2.389 8.290 -7.497 1.00 83.75 121 HIS A N 1
ATOM 947 C CA . HIS A 1 121 ? -3.757 8.758 -7.286 1.00 83.75 121 HIS A CA 1
ATOM 948 C C . HIS A 1 121 ? -4.378 8.136 -6.029 1.00 83.75 121 HIS A C 1
ATOM 950 O O . HIS A 1 121 ? -4.868 8.864 -5.168 1.00 83.75 121 HIS A O 1
ATOM 956 N N . ALA A 1 122 ? -4.297 6.813 -5.869 1.00 76.62 122 ALA A N 1
ATOM 957 C CA . ALA A 1 122 ? -4.787 6.131 -4.673 1.00 76.62 122 ALA A CA 1
ATOM 958 C C . ALA A 1 122 ? -4.054 6.602 -3.402 1.00 76.62 122 ALA A C 1
ATOM 960 O O . ALA A 1 122 ? -4.695 6.902 -2.395 1.00 76.62 122 ALA A O 1
ATOM 961 N N . GLY A 1 123 ? -2.728 6.772 -3.459 1.00 78.94 123 GLY A N 1
ATOM 962 C CA . GLY A 1 123 ? -1.939 7.319 -2.352 1.00 78.94 123 GLY A CA 1
ATOM 963 C C . GLY A 1 123 ? -2.333 8.751 -1.968 1.00 78.94 123 GLY A C 1
ATOM 964 O O . GLY A 1 123 ? -2.434 9.070 -0.783 1.00 78.94 123 GLY A O 1
ATOM 965 N N . ALA A 1 124 ? -2.636 9.611 -2.945 1.00 82.19 124 ALA A N 1
ATOM 966 C CA . ALA A 1 124 ? -3.102 10.978 -2.699 1.00 82.19 124 ALA A CA 1
ATOM 967 C C . ALA A 1 124 ? -4.466 11.019 -1.981 1.00 82.19 124 ALA A C 1
ATOM 969 O O . ALA A 1 124 ? -4.748 11.951 -1.222 1.00 82.19 124 ALA A O 1
ATOM 970 N N . LEU A 1 125 ? -5.294 9.987 -2.162 1.00 78.25 125 LEU A N 1
ATOM 971 C CA . LEU A 1 125 ? -6.592 9.842 -1.497 1.00 78.25 125 LEU A CA 1
ATOM 972 C C . LEU A 1 125 ? -6.487 9.314 -0.060 1.00 78.25 125 LEU A C 1
ATOM 974 O O . LEU A 1 125 ? -7.482 9.320 0.667 1.00 78.25 125 LEU A O 1
ATOM 978 N N . ALA A 1 126 ? -5.285 8.951 0.400 1.00 81.44 126 ALA A N 1
ATOM 979 C CA . ALA A 1 126 ? -5.048 8.574 1.791 1.00 81.44 126 ALA A CA 1
ATOM 980 C C . ALA A 1 126 ? -5.329 9.738 2.749 1.00 81.44 126 ALA A C 1
ATOM 982 O O . ALA A 1 126 ? -5.825 9.523 3.852 1.00 81.44 126 ALA A O 1
ATOM 983 N N . GLY A 1 127 ? -5.035 10.975 2.328 1.00 79.50 127 GLY A N 1
ATOM 984 C 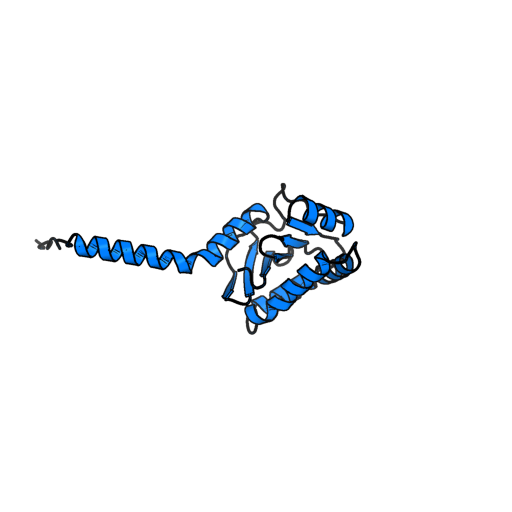CA . GLY A 1 127 ? -5.146 12.178 3.154 1.00 79.50 127 GLY A CA 1
ATOM 985 C C . GLY A 1 127 ? -6.525 12.341 3.799 1.00 79.50 127 GLY A C 1
ATOM 986 O O . GLY A 1 127 ? -6.604 12.269 5.021 1.00 79.50 127 GLY A O 1
ATOM 987 N N . PRO A 1 128 ? -7.613 12.496 3.021 1.00 82.00 128 PRO A N 1
ATOM 988 C CA . PRO A 1 128 ? -8.966 12.655 3.561 1.00 82.00 128 PRO A CA 1
ATOM 989 C C . PRO A 1 128 ? -9.409 11.542 4.519 1.00 82.00 128 PRO A C 1
ATOM 991 O O . PRO A 1 128 ? -10.149 11.812 5.459 1.00 82.00 128 PRO A O 1
ATOM 994 N N . CYS A 1 129 ? -8.944 10.310 4.303 1.00 86.94 129 CYS A N 1
ATOM 995 C CA . CYS A 1 129 ? -9.276 9.175 5.158 1.00 86.94 129 CYS A CA 1
ATOM 996 C C . CYS A 1 129 ? -8.440 9.141 6.445 1.00 86.94 129 CYS A C 1
ATOM 998 O O . CYS A 1 129 ? -8.938 8.796 7.512 1.00 86.94 129 CYS A O 1
ATOM 1000 N N . LEU A 1 130 ? -7.160 9.490 6.366 1.00 89.50 130 LEU A N 1
ATOM 1001 C CA . LEU A 1 130 ? -6.232 9.333 7.480 1.00 89.50 130 LEU A CA 1
ATOM 1002 C C . LEU A 1 130 ? -6.041 10.624 8.286 1.00 89.50 130 LEU A C 1
ATOM 1004 O O . LEU A 1 130 ? -5.387 10.582 9.330 1.00 89.50 130 LEU A O 1
ATOM 1008 N N . ASP A 1 131 ? -6.566 11.767 7.841 1.00 88.88 131 ASP A N 1
ATOM 1009 C CA . ASP A 1 131 ? -6.264 13.061 8.451 1.00 88.88 131 ASP A CA 1
ATOM 1010 C C . ASP A 1 131 ? -6.586 13.123 9.951 1.00 88.88 131 ASP A C 1
ATOM 1012 O O . ASP A 1 131 ? -7.598 12.613 10.424 1.00 88.88 131 ASP A O 1
ATOM 1016 N N . GLY A 1 132 ? -5.675 13.716 10.726 1.00 88.12 132 GLY A N 1
ATOM 1017 C CA . GLY A 1 132 ? -5.794 13.787 12.186 1.00 88.12 132 GLY A CA 1
ATOM 1018 C C . GLY A 1 132 ? -5.666 12.449 12.933 1.00 88.12 132 GLY A C 1
ATOM 1019 O O . GLY A 1 132 ? -5.810 12.430 14.155 1.00 88.12 132 GLY A O 1
ATOM 1020 N N . THR A 1 133 ? -5.367 11.336 12.253 1.00 91.69 133 THR A N 1
ATOM 1021 C CA . THR A 1 133 ? -5.227 10.014 12.887 1.00 91.69 133 THR A CA 1
ATOM 1022 C C . THR A 1 133 ? -3.758 9.595 13.053 1.00 91.69 133 THR A C 1
ATOM 1024 O O . THR A 1 133 ? -2.902 9.971 12.244 1.00 91.69 133 THR A O 1
ATOM 1027 N N . PRO A 1 134 ? -3.433 8.728 14.034 1.00 93.06 134 PRO A N 1
ATOM 1028 C CA . PRO A 1 134 ? -2.116 8.089 14.114 1.00 93.06 134 PRO A CA 1
ATOM 1029 C C . PRO A 1 134 ? -1.765 7.239 12.882 1.00 93.06 134 PRO A C 1
ATOM 1031 O O . PRO A 1 134 ? -0.586 7.056 12.572 1.00 93.06 134 PRO A O 1
ATOM 1034 N N . ALA A 1 135 ? -2.776 6.736 12.164 1.00 93.44 135 ALA A N 1
ATOM 1035 C CA . ALA A 1 135 ? -2.587 5.929 10.964 1.00 93.44 135 ALA A CA 1
ATOM 1036 C C . ALA A 1 135 ? -1.949 6.734 9.823 1.00 93.44 135 ALA A C 1
ATOM 1038 O O . ALA A 1 135 ? -1.155 6.173 9.075 1.00 93.44 135 ALA A O 1
ATOM 1039 N N . ARG A 1 136 ? -2.183 8.054 9.744 1.00 93.12 136 ARG A N 1
ATOM 1040 C CA . ARG A 1 136 ? -1.519 8.937 8.768 1.00 93.12 136 ARG A CA 1
ATOM 1041 C C . ARG A 1 136 ? -0.005 8.915 8.911 1.00 93.12 136 ARG A C 1
ATOM 1043 O O . ARG A 1 136 ? 0.709 8.678 7.943 1.00 93.12 136 ARG A O 1
ATOM 1050 N N . THR A 1 137 ? 0.490 9.142 10.125 1.00 93.81 137 THR A N 1
ATOM 1051 C CA . THR A 1 137 ? 1.933 9.141 10.403 1.00 93.81 137 THR A CA 1
ATOM 1052 C C . THR A 1 137 ? 2.540 7.768 10.127 1.00 93.81 137 THR A C 1
ATOM 1054 O O . THR A 1 137 ? 3.618 7.677 9.546 1.00 93.81 137 THR A O 1
ATOM 1057 N N . ALA A 1 138 ? 1.838 6.695 10.503 1.00 96.19 138 ALA A N 1
ATOM 1058 C CA . ALA A 1 138 ? 2.288 5.332 10.242 1.00 96.19 138 ALA A CA 1
ATOM 1059 C C . ALA A 1 138 ? 2.338 5.009 8.736 1.00 96.19 138 ALA A C 1
A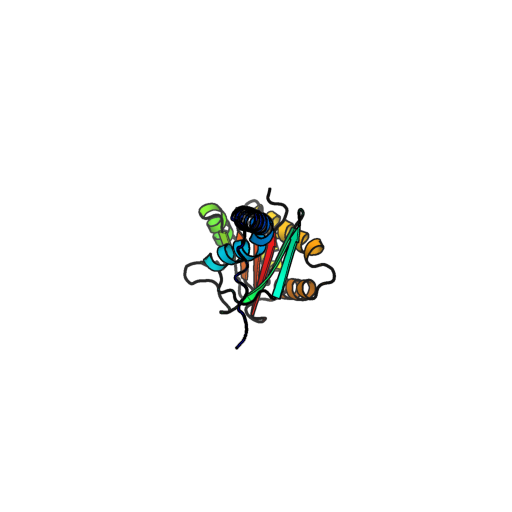TOM 1061 O O . ALA A 1 138 ? 3.306 4.401 8.286 1.00 96.19 138 ALA A O 1
ATOM 1062 N N . PHE A 1 139 ? 1.348 5.461 7.962 1.00 95.00 139 PHE A N 1
ATOM 1063 C CA . PHE A 1 139 ? 1.296 5.294 6.510 1.00 95.00 139 PHE A CA 1
ATOM 1064 C C . PHE A 1 139 ? 2.448 6.025 5.812 1.00 95.00 139 PHE A C 1
ATOM 1066 O O . PHE A 1 139 ? 3.166 5.427 5.015 1.00 95.00 139 PHE A O 1
ATOM 1073 N N . PHE A 1 140 ? 2.697 7.289 6.169 1.00 93.06 140 PHE A N 1
ATOM 1074 C CA . PHE A 1 140 ? 3.833 8.036 5.620 1.00 93.06 140 PHE A CA 1
ATOM 1075 C C . PHE A 1 140 ? 5.182 7.407 5.977 1.00 93.06 140 PHE A C 1
ATOM 1077 O O . PHE A 1 140 ? 6.074 7.371 5.136 1.00 93.06 140 PHE A O 1
ATOM 1084 N N . ALA A 1 141 ? 5.331 6.864 7.189 1.00 95.94 141 ALA A N 1
ATOM 1085 C CA . ALA A 1 141 ? 6.535 6.124 7.557 1.00 95.94 141 ALA A CA 1
ATOM 1086 C C . ALA A 1 141 ? 6.707 4.835 6.729 1.00 95.94 141 ALA A C 1
ATOM 1088 O O . ALA A 1 141 ? 7.830 4.458 6.409 1.00 95.94 141 ALA A O 1
ATOM 1089 N N . ALA A 1 142 ? 5.611 4.163 6.365 1.00 96.31 142 ALA A N 1
ATOM 1090 C CA . ALA A 1 142 ? 5.647 2.992 5.490 1.00 96.31 142 ALA A CA 1
ATOM 1091 C C . ALA A 1 142 ? 6.060 3.351 4.057 1.00 96.31 142 ALA A C 1
ATOM 1093 O O . ALA A 1 142 ? 6.903 2.664 3.486 1.00 96.31 142 ALA A O 1
ATOM 1094 N N . LEU A 1 143 ? 5.547 4.461 3.516 1.00 94.75 143 LEU A N 1
ATOM 1095 C CA . LEU A 1 143 ? 5.902 4.963 2.183 1.00 94.75 143 LEU A CA 1
ATOM 1096 C C . LEU A 1 143 ? 7.395 5.264 2.017 1.00 94.75 143 LEU A C 1
ATOM 1098 O O . LEU A 1 143 ? 7.918 5.158 0.909 1.00 94.75 143 LEU A O 1
ATOM 1102 N N . THR A 1 144 ? 8.077 5.655 3.094 1.00 96.06 144 THR A N 1
ATOM 1103 C CA . THR A 1 144 ? 9.493 6.050 3.081 1.00 96.06 144 THR A CA 1
ATOM 1104 C C . THR A 1 144 ? 10.439 4.960 3.572 1.00 96.06 144 THR A C 1
ATOM 1106 O O . THR A 1 144 ? 11.638 5.206 3.686 1.00 96.06 144 THR A O 1
ATOM 1109 N N . ARG A 1 145 ? 9.939 3.750 3.847 1.00 97.19 145 ARG A N 1
ATOM 1110 C CA . ARG A 1 145 ? 10.758 2.653 4.363 1.00 97.19 145 ARG A CA 1
ATOM 1111 C C . ARG A 1 145 ? 11.333 1.786 3.239 1.00 97.19 145 ARG A C 1
ATOM 1113 O O . ARG A 1 145 ? 10.555 1.128 2.548 1.00 97.19 145 ARG A O 1
ATOM 1120 N N . PRO A 1 146 ? 12.669 1.693 3.114 1.00 97.19 146 PRO A N 1
ATOM 1121 C CA . PRO A 1 146 ? 13.300 0.746 2.201 1.00 97.19 146 PRO A CA 1
ATOM 1122 C C . PRO A 1 146 ? 12.894 -0.700 2.497 1.00 97.19 146 PRO A C 1
ATOM 1124 O O . PRO A 1 146 ? 12.767 -1.084 3.663 1.00 97.19 146 PRO A O 1
ATOM 1127 N N . GLY A 1 147 ? 12.667 -1.489 1.447 1.00 96.19 147 GLY A N 1
ATOM 1128 C CA . GLY A 1 147 ? 12.292 -2.902 1.563 1.00 96.19 147 GLY A CA 1
ATOM 1129 C C . GLY A 1 147 ? 10.827 -3.150 1.950 1.00 96.19 147 GLY A C 1
ATOM 1130 O O . GLY A 1 147 ? 10.401 -4.306 2.029 1.00 96.19 147 GLY A O 1
ATOM 1131 N N . ALA A 1 148 ? 10.024 -2.100 2.159 1.00 97.94 148 ALA A N 1
ATOM 1132 C CA . ALA A 1 148 ? 8.572 -2.248 2.196 1.00 97.94 148 ALA A CA 1
ATOM 1133 C C . ALA A 1 148 ? 8.047 -2.617 0.798 1.00 97.94 148 ALA A C 1
ATOM 1135 O O . ALA A 1 148 ? 8.589 -2.197 -0.223 1.00 97.94 148 ALA A O 1
ATOM 1136 N N . THR A 1 149 ? 6.999 -3.437 0.757 1.00 97.94 149 THR A N 1
ATOM 1137 C CA . THR A 1 149 ? 6.399 -3.887 -0.507 1.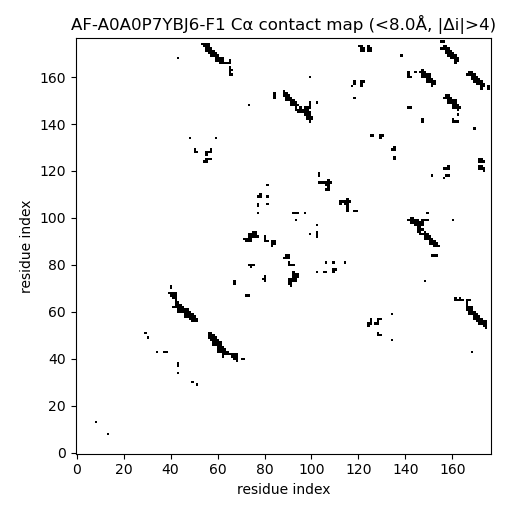00 97.94 149 THR A CA 1
ATOM 1138 C C . THR A 1 149 ? 5.295 -2.922 -0.907 1.00 97.94 149 THR A C 1
ATOM 1140 O O . THR A 1 149 ? 4.415 -2.640 -0.093 1.00 97.94 149 THR A O 1
ATOM 1143 N N . LEU A 1 150 ? 5.334 -2.448 -2.150 1.00 96.75 150 LEU A N 1
ATOM 1144 C CA . LEU A 1 150 ? 4.235 -1.731 -2.787 1.00 96.75 150 LEU A CA 1
ATOM 1145 C C . LEU A 1 150 ? 3.410 -2.742 -3.578 1.00 96.75 150 LEU A C 1
ATOM 1147 O O . LEU A 1 150 ? 3.962 -3.474 -4.391 1.00 96.75 150 LEU A O 1
ATOM 1151 N N . ALA A 1 151 ? 2.104 -2.780 -3.368 1.00 95.75 151 ALA A N 1
ATOM 1152 C CA . ALA A 1 151 ? 1.207 -3.606 -4.159 1.00 95.75 151 ALA A CA 1
ATOM 1153 C C . ALA A 1 151 ? 0.002 -2.801 -4.631 1.00 95.75 151 ALA A C 1
ATOM 1155 O O . ALA A 1 151 ? -0.354 -1.776 -4.043 1.00 95.75 151 ALA A O 1
ATOM 1156 N N . TYR A 1 152 ? -0.620 -3.270 -5.702 1.00 93.06 152 TYR A N 1
ATOM 1157 C CA . TYR A 1 152 ? -1.804 -2.652 -6.273 1.00 93.06 152 TYR A CA 1
ATOM 1158 C C . TYR A 1 152 ? -2.762 -3.693 -6.817 1.00 93.06 152 TYR A C 1
ATOM 1160 O O . TYR A 1 152 ? -2.338 -4.719 -7.343 1.00 93.06 152 TYR A O 1
ATOM 1168 N N . GLU A 1 153 ? -4.040 -3.378 -6.691 1.00 92.12 153 GLU A N 1
ATOM 1169 C CA . GLU A 1 153 ? -5.177 -4.188 -7.093 1.00 92.12 153 GLU A CA 1
ATOM 1170 C C . GLU A 1 153 ? -6.095 -3.289 -7.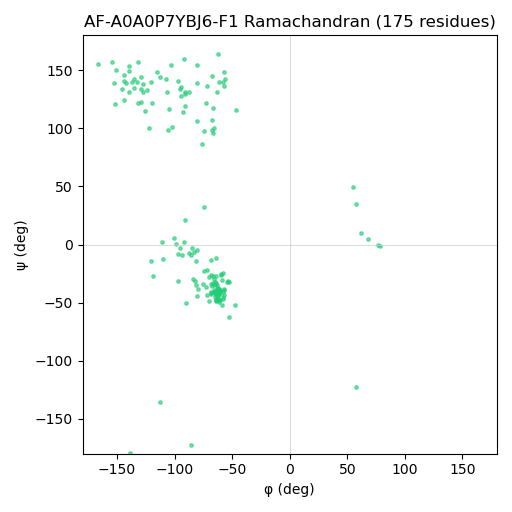939 1.00 92.12 153 GLU A C 1
ATOM 1172 O O . GLU A 1 153 ? -6.460 -2.184 -7.526 1.00 92.12 153 GLU A O 1
ATOM 1177 N N . ALA A 1 154 ? -6.366 -3.708 -9.174 1.00 90.00 154 ALA A N 1
ATOM 1178 C CA . ALA A 1 154 ? -6.976 -2.869 -10.199 1.00 90.00 154 ALA A CA 1
ATOM 1179 C C . ALA A 1 154 ? -8.507 -2.780 -10.111 1.00 90.00 154 ALA A C 1
ATOM 1181 O O . ALA A 1 154 ? -9.052 -1.740 -10.477 1.00 90.00 154 ALA A O 1
ATOM 1182 N N . GLU A 1 155 ? -9.191 -3.825 -9.644 1.00 88.19 155 GLU A N 1
ATOM 1183 C CA . GLU A 1 155 ? -10.651 -3.902 -9.521 1.00 88.19 155 GLU A CA 1
ATOM 1184 C C . GLU A 1 155 ? -11.178 -2.809 -8.591 1.00 88.19 155 GLU A C 1
ATOM 1186 O O . GLU A 1 155 ? -12.080 -2.062 -8.969 1.00 88.19 155 GLU A O 1
ATOM 1191 N N . ASN A 1 156 ? -10.564 -2.643 -7.415 1.00 86.19 156 ASN A N 1
ATOM 1192 C CA . ASN A 1 156 ? -10.937 -1.606 -6.452 1.00 86.19 156 ASN A CA 1
ATOM 1193 C C . ASN A 1 156 ? -10.023 -0.375 -6.515 1.00 86.19 156 ASN A C 1
ATOM 1195 O O . ASN A 1 156 ? -10.189 0.574 -5.743 1.00 86.19 156 ASN A O 1
ATOM 1199 N N . GLY A 1 157 ? -9.031 -0.383 -7.408 1.00 88.12 157 GLY A N 1
ATOM 1200 C CA . GLY A 1 157 ? -8.040 0.680 -7.529 1.00 88.12 157 GLY A CA 1
ATOM 1201 C C . GLY A 1 157 ? -7.267 0.925 -6.230 1.00 88.12 157 GLY A C 1
ATOM 1202 O O . GLY A 1 157 ? -6.960 2.076 -5.899 1.00 88.12 157 GLY A O 1
ATOM 1203 N N . GLY A 1 158 ? -7.003 -0.141 -5.476 1.00 91.06 158 GLY A N 1
ATOM 1204 C CA . GLY A 1 158 ? -6.415 -0.092 -4.146 1.00 91.06 158 GLY A CA 1
ATOM 1205 C C . GLY A 1 158 ? -4.895 -0.181 -4.169 1.00 91.06 158 GLY A C 1
ATOM 1206 O O . GLY A 1 158 ? -4.322 -1.079 -4.779 1.00 91.06 158 GLY A O 1
ATOM 1207 N N . VAL A 1 159 ? -4.231 0.721 -3.448 1.00 93.75 159 VAL A N 1
ATOM 1208 C CA . VAL A 1 159 ? -2.803 0.616 -3.127 1.00 93.75 159 VAL A CA 1
ATOM 1209 C C . VAL A 1 159 ? -2.635 -0.030 -1.770 1.00 93.75 159 VAL A C 1
ATOM 1211 O O . VAL A 1 159 ? -3.284 0.352 -0.794 1.00 93.75 159 VAL A O 1
ATOM 1214 N N . MET A 1 160 ? -1.699 -0.968 -1.706 1.00 96.19 160 MET A N 1
ATOM 1215 C CA . MET A 1 160 ? -1.308 -1.653 -0.491 1.00 96.19 160 MET A CA 1
ATOM 1216 C C . MET A 1 160 ? 0.169 -1.428 -0.203 1.00 96.19 160 MET A C 1
ATOM 1218 O O . MET A 1 160 ? 1.007 -1.460 -1.103 1.00 96.19 160 MET A O 1
ATOM 1222 N N . ILE A 1 161 ? 0.494 -1.218 1.070 1.00 97.19 161 ILE A N 1
ATOM 1223 C CA . ILE A 1 161 ? 1.881 -1.133 1.528 1.00 97.19 161 ILE A CA 1
ATOM 1224 C C . ILE A 1 161 ? 2.068 -2.131 2.655 1.00 97.19 161 ILE A C 1
ATOM 1226 O O . ILE A 1 161 ? 1.482 -1.976 3.729 1.00 97.19 161 ILE A O 1
ATOM 1230 N N . LEU A 1 162 ? 2.899 -3.141 2.413 1.00 98.44 162 LEU A N 1
ATOM 1231 C CA . LEU A 1 162 ? 3.339 -4.068 3.447 1.00 98.44 162 LEU A CA 1
ATOM 1232 C C . LEU A 1 162 ? 4.648 -3.555 4.036 1.00 98.44 162 LEU A C 1
ATOM 1234 O O . LEU A 1 162 ? 5.684 -3.521 3.372 1.00 98.44 162 LEU A O 1
ATOM 1238 N N . ASP A 1 163 ? 4.590 -3.181 5.306 1.00 98.12 163 ASP A N 1
ATOM 1239 C CA . ASP A 1 163 ? 5.723 -2.749 6.106 1.00 98.12 163 ASP A CA 1
ATOM 1240 C C . ASP A 1 163 ? 6.164 -3.897 7.029 1.00 98.12 163 ASP A C 1
ATOM 1242 O O . ASP A 1 163 ? 5.533 -4.134 8.071 1.00 98.12 163 ASP A O 1
ATOM 1246 N N . PRO A 1 164 ? 7.246 -4.617 6.673 1.00 96.81 164 PRO A N 1
ATOM 1247 C CA . PRO A 1 164 ? 7.680 -5.779 7.437 1.00 96.81 164 PRO A CA 1
ATOM 1248 C C . PRO A 1 164 ? 8.304 -5.390 8.783 1.00 96.81 164 PRO A C 1
ATOM 1250 O O . PRO A 1 164 ? 8.315 -6.198 9.706 1.00 96.81 164 PRO A O 1
ATOM 1253 N N . VAL A 1 165 ? 8.794 -4.152 8.928 1.00 97.06 165 VAL A N 1
ATOM 1254 C CA . VAL A 1 165 ? 9.454 -3.683 10.154 1.00 97.06 165 VAL A CA 1
ATOM 1255 C C . VAL A 1 165 ? 8.421 -3.285 11.200 1.00 97.06 165 VAL A C 1
ATOM 1257 O O . VAL A 1 165 ? 8.553 -3.643 12.368 1.00 97.06 165 VAL A O 1
ATOM 1260 N N . ALA A 1 166 ? 7.377 -2.550 10.806 1.00 97.75 166 ALA A N 1
ATOM 1261 C CA . ALA A 1 166 ? 6.311 -2.181 11.736 1.00 97.75 166 ALA A CA 1
ATOM 1262 C C . ALA A 1 166 ? 5.227 -3.256 11.893 1.00 97.75 166 ALA A C 1
ATOM 1264 O O . ALA A 1 166 ? 4.316 -3.057 12.700 1.00 97.75 166 ALA A O 1
ATOM 1265 N N . MET A 1 167 ? 5.313 -4.365 11.146 1.00 98.12 167 MET A N 1
ATOM 1266 C CA . MET A 1 167 ? 4.307 -5.432 11.103 1.00 98.12 167 MET A CA 1
ATOM 1267 C C . MET A 1 167 ? 2.916 -4.896 10.745 1.00 98.12 167 MET A C 1
ATOM 1269 O O . MET A 1 167 ? 1.932 -5.161 11.445 1.00 98.12 167 MET A O 1
ATOM 1273 N N . ARG A 1 168 ? 2.836 -4.094 9.677 1.00 98.44 168 ARG A N 1
ATOM 1274 C CA . ARG A 1 168 ? 1.596 -3.429 9.256 1.00 98.44 168 ARG A CA 1
ATOM 1275 C C . ARG A 1 168 ? 1.340 -3.576 7.766 1.00 98.44 168 ARG A C 1
ATOM 1277 O O . ARG A 1 168 ? 2.254 -3.423 6.963 1.00 98.44 168 ARG A O 1
ATOM 1284 N N . LEU A 1 169 ? 0.077 -3.806 7.426 1.00 98.50 169 LEU A N 1
ATOM 1285 C CA . LEU A 1 169 ? -0.443 -3.638 6.075 1.00 98.50 169 LEU A CA 1
ATOM 1286 C C . LEU A 1 169 ? -1.301 -2.379 6.045 1.00 98.50 169 LEU A C 1
ATOM 1288 O O . LEU A 1 169 ? -2.181 -2.207 6.891 1.00 98.50 169 LEU A O 1
ATOM 1292 N N . PHE A 1 170 ? -1.061 -1.524 5.064 1.00 97.12 170 PHE A N 1
ATOM 1293 C CA . PHE A 1 170 ? -1.915 -0.387 4.756 1.00 97.12 170 PHE A CA 1
ATOM 1294 C C . PHE A 1 170 ? -2.667 -0.669 3.466 1.00 97.12 170 PHE A C 1
ATOM 1296 O O . PHE A 1 170 ? -2.081 -1.228 2.547 1.00 97.12 170 PHE A O 1
ATOM 1303 N N . TYR A 1 171 ? -3.925 -0.250 3.397 1.00 95.56 171 TYR A N 1
ATOM 1304 C CA . TYR A 1 171 ? -4.732 -0.237 2.182 1.00 95.56 171 TYR A CA 1
ATOM 1305 C C . TYR A 1 171 ? -5.338 1.150 2.016 1.00 95.56 171 TYR A C 1
ATOM 1307 O O . TYR A 1 171 ? -5.873 1.698 2.983 1.00 95.56 171 TYR A O 1
ATOM 1315 N N . VAL A 1 172 ? -5.274 1.707 0.811 1.00 93.00 172 VAL A N 1
ATOM 1316 C CA . VAL A 1 172 ? -5.934 2.964 0.457 1.00 93.00 172 VAL A CA 1
ATOM 1317 C C . VAL A 1 172 ? -6.523 2.848 -0.941 1.00 93.00 172 VAL A C 1
ATOM 1319 O O . VAL A 1 172 ? -5.827 2.459 -1.873 1.00 93.00 172 VAL A O 1
ATOM 1322 N N . ALA A 1 173 ? -7.783 3.237 -1.091 1.00 89.88 173 ALA A N 1
ATOM 1323 C CA . ALA A 1 173 ? -8.467 3.306 -2.376 1.00 89.88 173 ALA A CA 1
ATOM 1324 C C . ALA A 1 173 ? -9.344 4.559 -2.474 1.00 89.88 173 ALA A C 1
ATOM 1326 O O . ALA A 1 173 ? -9.804 5.104 -1.461 1.00 89.88 173 ALA A O 1
ATOM 1327 N N . GLY A 1 174 ? -9.567 5.003 -3.711 1.00 77.88 174 GLY A N 1
ATOM 1328 C CA . GLY A 1 174 ? -10.499 6.077 -4.050 1.00 77.88 174 GLY A CA 1
ATOM 1329 C C . GLY A 1 174 ? -11.938 5.611 -4.243 1.00 77.88 174 GLY A C 1
ATOM 1330 O O . GLY A 1 174 ? -12.257 4.461 -3.965 1.00 77.88 174 GLY A O 1
ATOM 1331 N N . ASP A 1 175 ? -12.803 6.522 -4.705 1.00 64.44 175 ASP A N 1
ATOM 1332 C CA . ASP A 1 175 ? -14.168 6.210 -5.163 1.00 64.44 175 ASP A CA 1
ATOM 1333 C C . ASP A 1 175 ? -14.148 4.983 -6.102 1.00 64.44 175 ASP A C 1
ATOM 1335 O O . ASP A 1 175 ? -13.578 5.050 -7.191 1.00 64.44 175 ASP A O 1
ATOM 1339 N N . VAL A 1 176 ? -14.794 3.891 -5.685 1.00 47.47 176 VAL A N 1
ATOM 1340 C CA . VAL A 1 176 ? -15.220 2.792 -6.560 1.00 47.47 176 VAL A CA 1
ATOM 1341 C C . VAL A 1 176 ? -16.728 2.631 -6.412 1.00 47.47 176 VAL A C 1
ATOM 1343 O O . VAL A 1 176 ? -17.222 2.110 -5.413 1.00 47.47 176 VAL A O 1
ATOM 1346 N N . TRP A 1 177 ? -17.455 3.177 -7.387 1.00 37.12 177 TRP A N 1
ATOM 1347 C CA . TRP A 1 177 ? -18.879 2.948 -7.627 1.00 37.12 177 TRP A CA 1
ATOM 1348 C C . TRP A 1 177 ? -19.119 2.887 -9.130 1.00 37.12 177 TRP A C 1
ATOM 1350 O O . TRP A 1 177 ? -18.613 3.794 -9.833 1.00 37.12 177 TRP A O 1
#

=== Feature glossary ===
Legend for the data blocks above and below:

— What the protein is —

The amino-acid sequence is the protein's primary structure: the linear order of residues from the N-terminus to the C-terminus, written in one-letter code. Everything else here — the 3D coordinates, the secondary structure, the domain annotations — is ultimately a consequence of this string.

Functional annotations link the protein to curated databases. InterPro entries identify conserved domains and families by matching the sequence against member-database signatures (Pfam, PROSITE, CDD, …). Gene Ontology (GO) terms describe molecular function, biological process, and cellular component in a controlled vocabulary. CATH places the structure in a hierarchical fold classification (Class/Architecture/Topology/Homologous-superfamily). The organism is the source species.

— Where its atoms are —

Atomic coordinates in PDBx/mmCIF format — the same representation the Protein Data Bank distributes. Each line of the _atom_site loop places one backbone atom in Cartesian space (units: ångströms, origin: arbitrary).

The six renders are orthographic views along the three Cartesian axes in both directions. Representation (cartoon, sticks, or surface) and color scheme (sequence-rainbow or by-chain) vary across proteins so the training set covers all the common visualization conventions.

— Local backbone conformation —

Eight-state secondary structure (DSSP): H is the canonical α-helix, G the tighter 3₁₀-helix, I the wider π-helix; E/B are β-structure, T and S are turns and bends, and '-' is everything else. DSSP derives these from the pattern of main-chain N–H···O=C hydrogen bonds, not from the sequence.

Three-state secondary structure (P-SEA) collapses the eight DSSP classes into helix (a), strand (b), and coil (c). P-SEA assigns these from Cα geometry alone — distances and angles — without requiring backbone oxygens, so it works on any Cα trace.

φ (phi) and ψ (psi) are the two rotatable backbone dihedrals per residue: φ is the C(i-1)–N–Cα–C torsion, ψ is the N–Cα–C–N(i+1) torsion, both in degrees on (−180°, 180°]. α-helical residues cluster near (−60°, −45°); β-strand residues near (−120°, +130°). A Ramachandran plot is simply a scatter of (φ, ψ) for every residue.

— Global shape and packing —

The geometric summary reports three shape descriptors. Rg (radius of gyration) measures how spread out the Cα atoms are about their centre of mass; compact globular proteins have small Rg, elongated or unfolded ones large. Cα contacts (<8 Å, |i−j|>4) count long-range residue pairs in spatial proximity — high for tightly packed folds, near zero for rods or random coil. The bounding-box extents give the protein's footprint along x, y, z in Å.

SASA measures how much of the protein is reachable by solvent. It is computed by rolling a water-sized probe over the atomic surface and summing the exposed area (Å²). Per-residue SASA distinguishes core (buried, low SASA) from surface (exposed, high SASA) residues; total SASA is a whole-molecule size measure.

Plot images: a contact map (which residues are close in 3D, as an N×N binary image), a Ramachandran scatter (backbone torsion angles, revealing secondary-structure composition at a glance), and — for AlphaFold structures — a PAE heatmap (pairwise prediction confidence).

— Structural neighborhood —

A 3Di character summarizes, for each residue, the relative orientation of the Cα frame of its nearest spatial neighbor. Because it encodes fold topology rather than chemistry, 3Di alignments detect remote structural similarity that sequence alignment misses.

The Foldseek neighbor list gives the closest experimentally determined structures in the PDB, ranked by structural alignment. TM-score near 1 means near-identical fold; near 0.3 means only rough topology match. This is how one finds what a novel AlphaFold prediction most resembles in the solved-structure universe.

— Confidence and disorder —

For AlphaFold models, the B-factor field carries pLDDT — the model's own estimate of local accuracy on a 0–100 scale. Regions with pLDDT<50 should be treated as essentially unmodeled; they often correspond to intrinsically disordered segments.

Crystallographic B-factors measure how much each atom's electron density is smeared out, in Å². They rise in mobile loops and surface residues and fall in the buried interior. In AlphaFold models this column is repurposed to hold pLDDT instead.

Predicted Aligned Error (PAE) is an AlphaFold confidence matrix: entry (i, j) is the expected error in the position of residue j, in ångströms, when the prediction is superimposed on the true structure at residue i. Low PAE within a block of residues means that block is internally rigid and well-predicted; high PAE between two blocks means their relative placement is uncertain even if each block individually is confident.